Protein AF-W2VP58-F1 (afdb_monomer_lite)

Sequence (319 aa):
FRRLAENKLKAFKFDRMAIEAPGAKDANEATHRRVVRTQDQFSEAGKTCLRRTLLQLQARFPKVTKEAMACVLLDPRTKSSAKKIAAVGDIPRKEEKAIYKNGLDFLREEHRHVFAQLAKSGKISLSQQSSQCSLLSQESNSPFSSPASTGWDDEDELLLGAPIRASKTRDEVKETELNARADAVMMEWLDLEPEWLQVAQHQNPDIPKEELSKEMSIDSHNGMYWALLGLYKYIDVLKWFSEVGEQQFPSIALLARIHLGKISSSAYQERVFSTGGIVMGPLRTRTDGRRAERQLLLRHNRDELVKMKQDARKATSQK

Radius of gyration: 30.77 Å; chains: 1; bounding box: 87×100×74 Å

InterPro domains:
  IPR008906 HAT, C-terminal dimerisation domain [PF05699] (234-299)
  IPR012337 Ribonuclease H-like superfamily [SSF53098] (49-303)

Secondary structure (DSSP, 8-state):
-HHHHHHHHT-SEEEEEPSSPPSSTT--TTTS-EEEEEGGGS-HHHHHHHHHHHHHHHHHSPPPPHHHHHHHHH-TTTGGGHHHHH--SS--HHHHHHHHHHHHHHHHHHHHHHHHHHHHTTSS------SS---S------------------S-TT--SPP------HHHHHHHHHHHHHHHHHHHHHH----HHHHHHHH-TTS-HHHHHHHHEEEETTEEEE-HHHHHHH--HHHHIIIIIHHH-HHHHHHHHHHHSS-S-THHHHHHHHHHHHHHSSTTTPPPHHHHHHHHHHHHTHHHHHHHHHHHHHHHH--

Foldseek 3Di:
DQQVVQCQLPDQKHFAFDPDDAPDPPDDPVRGHTDIDGPVNDDPVRVVVSVVVNVVSPVVPDQQALLNLLLQCLQLLRLVVSLVVLPRYPDPPVSSVVSNVSNLVVNLVLLLVLLVVCVVVVVDDPDDDPPPDPDPDDDDDDDDDDDDDDDDDDDPPPPPDDPPPPPQPPVSVVSVVSSVVSVVLSVVSSPDRDPLLVQLCVQCVPDDSVRLLVQQWDDDPVGIDGDSVSSVVRHDVLVVCVPPVCVSPVSSNVVNCVSVVDDPDCVVVVVLVVVLCQQPPDPVNDDPPVVSVVVSVCVVCVVVVVVVVVVVVVVVVVD

Organism: NCBI:txid1317063

pLDDT: mean 79.64, std 17.56, range [25.73, 96.94]

Structure (mmCIF, N/CA/C/O backbone):
data_AF-W2VP58-F1
#
_entry.id   AF-W2VP58-F1
#
loop_
_atom_site.group_PDB
_atom_site.id
_atom_site.type_symbol
_atom_site.label_atom_id
_atom_site.label_alt_id
_atom_site.label_comp_id
_atom_site.label_asym_id
_atom_site.label_entity_id
_atom_site.label_seq_id
_atom_site.pdbx_PDB_ins_code
_atom_site.Cartn_x
_atom_site.Cartn_y
_atom_site.Cartn_z
_atom_site.occupancy
_atom_site.B_iso_or_equiv
_atom_site.auth_seq_id
_atom_site.auth_comp_id
_atom_site.auth_asym_id
_atom_site.auth_atom_id
_atom_site.pdbx_PDB_model_num
ATOM 1 N N . PHE A 1 1 ? 9.576 -0.985 -10.312 1.00 56.84 1 PHE A N 1
ATOM 2 C CA . PHE A 1 1 ? 10.055 -2.062 -11.207 1.00 56.84 1 PHE A CA 1
ATOM 3 C C . PHE A 1 1 ? 9.581 -1.890 -12.654 1.00 56.84 1 PHE A C 1
ATOM 5 O O . PHE A 1 1 ? 10.423 -1.627 -13.501 1.00 56.84 1 PHE A O 1
ATOM 12 N N . ARG A 1 2 ? 8.269 -1.937 -12.953 1.00 65.06 2 ARG A N 1
ATOM 13 C CA . ARG A 1 2 ? 7.732 -1.829 -14.330 1.00 65.06 2 ARG A CA 1
ATOM 14 C C . ARG A 1 2 ? 8.266 -0.633 -15.134 1.00 65.06 2 ARG A C 1
ATOM 16 O O . ARG A 1 2 ? 8.793 -0.844 -16.214 1.00 65.06 2 ARG A O 1
ATOM 23 N N . ARG A 1 3 ? 8.233 0.587 -14.582 1.00 65.81 3 ARG A N 1
ATOM 24 C CA . ARG A 1 3 ? 8.788 1.795 -15.234 1.00 65.81 3 ARG A CA 1
ATOM 25 C C . ARG A 1 3 ? 10.271 1.654 -15.585 1.00 65.81 3 ARG A C 1
ATOM 27 O O . ARG A 1 3 ? 10.676 1.995 -16.686 1.00 65.81 3 ARG A O 1
ATOM 34 N N . LEU A 1 4 ? 11.079 1.146 -14.653 1.00 64.81 4 LEU A N 1
ATOM 35 C CA . LEU A 1 4 ? 12.510 0.935 -14.876 1.00 64.81 4 LEU A CA 1
ATOM 36 C C . LEU A 1 4 ? 12.736 -0.079 -16.006 1.00 64.81 4 LEU A C 1
ATOM 38 O O . LEU A 1 4 ? 13.547 0.166 -16.892 1.00 64.81 4 LEU A O 1
ATOM 42 N N . ALA A 1 5 ? 11.986 -1.182 -15.992 1.00 68.06 5 ALA A N 1
ATOM 43 C CA . ALA A 1 5 ? 12.075 -2.227 -17.002 1.00 68.06 5 ALA A CA 1
ATOM 44 C C . ALA A 1 5 ? 11.600 -1.742 -18.386 1.00 68.06 5 ALA A C 1
ATOM 46 O O . ALA A 1 5 ? 12.296 -1.948 -19.374 1.00 68.06 5 ALA A O 1
ATOM 47 N N . GLU A 1 6 ? 10.471 -1.033 -18.463 1.00 71.88 6 GLU A N 1
ATOM 48 C CA . GLU A 1 6 ? 9.965 -0.446 -19.710 1.00 71.88 6 GLU A CA 1
ATOM 49 C C . GLU A 1 6 ? 10.920 0.613 -20.272 1.00 71.88 6 GLU A C 1
ATOM 51 O O . GLU A 1 6 ? 11.248 0.555 -21.454 1.00 71.88 6 GLU A O 1
ATOM 56 N N . ASN A 1 7 ? 11.433 1.525 -19.438 1.00 73.62 7 ASN A N 1
ATOM 57 C CA . ASN A 1 7 ? 12.405 2.537 -19.864 1.00 73.62 7 ASN A CA 1
ATOM 58 C C . ASN A 1 7 ? 13.687 1.899 -20.401 1.00 73.62 7 ASN A C 1
ATOM 60 O O . ASN A 1 7 ? 14.240 2.367 -21.392 1.00 73.62 7 ASN A O 1
ATOM 64 N N . LYS A 1 8 ? 14.160 0.821 -19.764 1.00 76.69 8 LYS A N 1
ATOM 65 C CA . LYS A 1 8 ? 15.331 0.079 -20.236 1.00 76.69 8 LYS A CA 1
ATOM 66 C C . LYS A 1 8 ? 15.056 -0.640 -21.555 1.00 76.69 8 LYS A C 1
ATOM 68 O O . LYS A 1 8 ? 15.930 -0.632 -22.406 1.00 76.69 8 LYS A O 1
ATOM 73 N N . LEU A 1 9 ? 13.866 -1.210 -21.760 1.00 76.06 9 LEU A N 1
ATOM 74 C CA . LEU A 1 9 ? 13.511 -1.883 -23.019 1.00 76.06 9 LEU A CA 1
ATOM 75 C C . LEU A 1 9 ? 13.223 -0.927 -24.181 1.00 76.06 9 LEU A C 1
ATOM 77 O O . LEU A 1 9 ? 13.421 -1.303 -25.332 1.00 76.06 9 LEU A O 1
ATOM 81 N N . LYS A 1 10 ? 12.751 0.287 -23.890 1.00 78.00 10 LYS A N 1
ATOM 82 C CA . LYS A 1 10 ? 12.536 1.355 -24.877 1.00 78.00 10 LYS A CA 1
ATOM 83 C C . LYS A 1 10 ? 13.781 2.211 -25.119 1.00 78.00 10 LYS A C 1
ATOM 85 O O . LYS A 1 10 ? 13.726 3.150 -25.909 1.00 78.00 10 LYS A O 1
ATOM 90 N N . ALA A 1 11 ? 14.880 1.940 -24.418 1.00 80.25 11 ALA A N 1
ATOM 91 C CA . ALA A 1 11 ? 16.093 2.722 -24.554 1.00 80.25 11 ALA A CA 1
ATOM 92 C C . ALA A 1 11 ? 16.640 2.624 -25.983 1.00 80.25 11 ALA A C 1
ATOM 94 O O . ALA A 1 11 ? 16.644 1.562 -26.597 1.00 80.25 11 ALA A O 1
ATOM 95 N N . PHE A 1 12 ? 17.165 3.735 -26.497 1.00 81.94 12 PHE A N 1
ATOM 96 C CA . PHE A 1 12 ? 17.877 3.726 -27.775 1.00 81.94 12 PHE A CA 1
ATOM 97 C C . PHE A 1 12 ? 19.235 3.010 -27.672 1.00 81.94 12 PHE A C 1
ATOM 99 O O . PHE A 1 12 ? 19.763 2.520 -28.668 1.00 81.94 12 PHE A O 1
ATOM 106 N N . LYS A 1 13 ? 19.801 2.952 -26.459 1.00 86.75 13 LYS A N 1
ATOM 107 C CA . LYS A 1 13 ? 21.124 2.403 -26.152 1.00 86.75 13 LYS A CA 1
ATOM 108 C C . LYS A 1 13 ? 21.022 1.330 -25.075 1.00 86.75 13 LYS A C 1
ATOM 110 O O . LYS A 1 13 ? 20.340 1.523 -24.070 1.00 86.75 13 LYS A O 1
ATOM 115 N N . PHE A 1 14 ? 21.752 0.241 -25.271 1.00 84.50 14 PHE A N 1
ATOM 116 C CA . PHE A 1 14 ? 21.794 -0.909 -24.379 1.00 84.50 14 PHE A CA 1
ATOM 117 C C . PHE A 1 14 ? 23.236 -1.265 -24.037 1.00 84.50 14 PHE A C 1
ATOM 119 O O . PHE A 1 14 ? 24.075 -1.391 -24.928 1.00 84.50 14 PHE A O 1
ATOM 126 N N . ASP A 1 15 ? 23.500 -1.500 -22.756 1.00 83.06 15 ASP A N 1
ATOM 127 C CA . ASP A 1 15 ? 24.781 -2.022 -22.287 1.00 83.06 15 ASP A CA 1
ATOM 128 C C . ASP A 1 15 ? 24.803 -3.542 -22.455 1.00 83.06 15 ASP A C 1
ATOM 130 O O . ASP A 1 15 ? 24.277 -4.295 -21.630 1.00 83.06 15 ASP A O 1
ATOM 134 N N . ARG A 1 16 ? 25.396 -4.005 -23.557 1.00 79.31 16 ARG A N 1
ATOM 135 C CA . ARG A 1 16 ? 25.544 -5.431 -23.853 1.00 79.31 16 ARG A CA 1
ATOM 136 C C . ARG A 1 16 ? 26.867 -5.929 -23.286 1.00 79.31 16 ARG A C 1
ATOM 138 O O . ARG A 1 16 ? 27.892 -5.292 -23.504 1.00 79.31 16 ARG A O 1
ATOM 145 N N . MET A 1 17 ? 26.879 -7.083 -22.620 1.00 81.94 17 MET A N 1
ATOM 146 C CA . MET A 1 17 ? 28.152 -7.732 -22.282 1.00 81.94 17 MET A CA 1
ATOM 147 C C . MET A 1 17 ? 28.966 -7.996 -23.553 1.00 81.94 17 MET A C 1
ATOM 149 O O . MET A 1 17 ? 28.429 -8.476 -24.558 1.00 81.94 17 MET A O 1
ATOM 153 N N . ALA A 1 18 ? 30.250 -7.643 -23.516 1.00 79.31 18 ALA A N 1
ATOM 154 C CA . ALA A 1 18 ? 31.181 -7.958 -24.587 1.00 79.31 18 ALA A CA 1
ATOM 155 C C . ALA A 1 18 ? 31.243 -9.482 -24.769 1.00 79.31 18 ALA A C 1
ATOM 157 O O . ALA A 1 18 ? 31.285 -10.219 -23.789 1.00 79.31 18 ALA A O 1
ATOM 158 N N . ILE A 1 19 ? 31.236 -9.945 -26.021 1.00 75.50 19 ILE A N 1
ATOM 159 C CA . ILE A 1 19 ? 31.354 -11.380 -26.350 1.00 75.50 19 ILE A CA 1
ATOM 160 C C . ILE A 1 19 ? 32.788 -11.880 -26.082 1.00 75.50 19 ILE A C 1
ATOM 162 O O . ILE A 1 19 ? 33.016 -13.076 -25.946 1.00 75.50 19 ILE A O 1
ATOM 166 N N . GLU A 1 20 ? 33.745 -10.954 -25.992 1.00 78.00 20 GLU A N 1
ATOM 167 C CA . GLU A 1 20 ? 35.136 -11.211 -25.624 1.00 78.00 20 GLU A CA 1
ATOM 168 C C . GLU A 1 20 ? 35.231 -11.923 -24.268 1.00 78.00 20 GLU A C 1
ATOM 170 O O . GLU A 1 20 ? 34.460 -11.642 -23.344 1.00 78.00 20 GLU A O 1
ATOM 175 N N . ALA A 1 21 ? 36.200 -12.835 -24.157 1.00 70.25 21 ALA A N 1
ATOM 176 C CA . ALA A 1 21 ? 36.484 -13.521 -22.907 1.00 70.25 21 ALA A CA 1
ATOM 177 C C . ALA A 1 21 ? 36.830 -12.502 -21.804 1.00 70.25 21 ALA A C 1
ATOM 179 O O . ALA A 1 21 ? 37.439 -11.466 -22.097 1.00 70.25 21 ALA A O 1
ATOM 180 N N . PRO A 1 22 ? 36.459 -12.770 -20.540 1.00 72.75 22 PRO A N 1
ATOM 181 C CA . PRO A 1 22 ? 36.813 -11.887 -19.442 1.00 72.75 22 PRO A CA 1
ATOM 182 C C . PRO A 1 22 ? 38.338 -11.714 -19.377 1.00 72.75 22 PRO A C 1
ATOM 184 O O . PRO A 1 22 ? 39.078 -12.694 -19.329 1.00 72.75 22 PRO A O 1
ATOM 187 N N . GLY A 1 23 ? 38.815 -10.467 -19.407 1.00 68.06 23 GLY A N 1
ATOM 188 C CA . GLY A 1 23 ? 40.253 -10.172 -19.468 1.00 68.06 23 GLY A CA 1
ATOM 189 C C . GLY A 1 23 ? 41.014 -10.424 -18.160 1.00 68.06 23 GLY A C 1
ATOM 190 O O . GLY A 1 23 ? 42.239 -10.480 -18.171 1.00 68.06 23 GLY A O 1
ATOM 191 N N . ALA A 1 24 ? 40.305 -10.584 -17.039 1.00 75.06 24 ALA A N 1
ATOM 192 C CA . ALA A 1 24 ? 40.873 -10.840 -15.718 1.00 75.06 24 ALA A CA 1
ATOM 193 C C . ALA A 1 24 ? 40.379 -12.187 -15.172 1.00 75.06 24 ALA A C 1
ATOM 195 O O . ALA A 1 24 ? 39.218 -12.544 -15.372 1.00 75.06 24 ALA A O 1
ATOM 196 N N . LYS A 1 25 ? 41.242 -12.906 -14.439 1.00 75.81 25 LYS A N 1
ATOM 197 C CA . LYS A 1 25 ? 40.905 -14.195 -13.802 1.00 75.81 25 LYS A CA 1
ATOM 198 C C . LYS A 1 25 ? 39.738 -14.101 -12.809 1.00 75.81 25 LYS A C 1
ATOM 200 O O . LYS A 1 25 ? 39.043 -15.093 -12.620 1.00 75.81 25 LYS A O 1
ATOM 205 N N . ASP A 1 26 ? 39.498 -12.916 -12.252 1.00 77.69 26 ASP A N 1
ATOM 206 C CA . ASP A 1 26 ? 38.495 -12.676 -11.204 1.00 77.69 26 ASP A CA 1
ATOM 207 C C . ASP A 1 26 ? 37.225 -12.001 -11.756 1.00 77.69 26 ASP A C 1
ATOM 209 O O . ASP A 1 26 ? 36.350 -11.560 -11.006 1.00 77.69 26 ASP A O 1
ATOM 213 N N . ALA A 1 27 ? 37.131 -11.855 -13.081 1.00 72.69 27 ALA A N 1
ATOM 214 C CA . ALA A 1 27 ? 35.990 -11.213 -13.708 1.00 72.69 27 ALA A CA 1
ATOM 215 C C . ALA A 1 27 ? 34.725 -12.077 -13.563 1.00 72.69 27 ALA A C 1
ATOM 217 O O . ALA A 1 27 ? 34.716 -13.271 -13.856 1.00 72.69 27 ALA A O 1
ATOM 218 N N . ASN A 1 28 ? 33.640 -11.445 -13.127 1.00 76.75 28 ASN A N 1
ATOM 219 C CA . ASN A 1 28 ? 32.319 -12.036 -12.954 1.00 76.75 28 ASN A CA 1
ATOM 220 C C . ASN A 1 28 ? 31.285 -11.231 -13.760 1.00 76.75 28 ASN A C 1
ATOM 222 O O . ASN A 1 28 ? 31.613 -10.221 -14.380 1.00 76.75 28 ASN A O 1
ATOM 226 N N . GLU A 1 29 ? 30.018 -11.645 -13.759 1.00 73.06 29 GLU A N 1
ATOM 227 C CA . GLU A 1 29 ? 28.959 -10.980 -14.540 1.00 73.06 29 GLU A CA 1
ATOM 228 C C . GLU A 1 29 ? 28.797 -9.475 -14.220 1.00 73.06 29 GLU A C 1
ATOM 230 O O . GLU A 1 29 ? 28.415 -8.676 -15.085 1.00 73.06 29 GLU A O 1
ATOM 235 N N . ALA A 1 30 ? 29.108 -9.065 -12.986 1.00 75.31 30 ALA A N 1
ATOM 236 C CA . ALA A 1 30 ? 29.033 -7.670 -12.561 1.00 75.31 30 ALA A CA 1
ATOM 237 C C . ALA A 1 30 ? 30.234 -6.842 -13.047 1.00 75.31 30 ALA A C 1
ATOM 239 O O . ALA A 1 30 ? 30.068 -5.658 -13.341 1.00 75.31 30 ALA A O 1
ATOM 240 N N . THR A 1 31 ? 31.417 -7.452 -13.167 1.00 76.75 31 THR A N 1
ATOM 241 C CA . THR A 1 31 ? 32.663 -6.785 -13.584 1.00 76.75 31 THR A CA 1
ATOM 242 C C . THR A 1 31 ? 33.003 -6.981 -15.064 1.00 76.75 31 THR A C 1
ATOM 244 O O . THR A 1 31 ? 33.922 -6.338 -15.574 1.00 76.75 31 THR A O 1
ATOM 247 N N . HIS A 1 32 ? 32.252 -7.822 -15.785 1.00 78.94 32 HIS A N 1
ATOM 248 C CA . HIS A 1 32 ? 32.455 -8.061 -17.214 1.00 78.94 32 HIS A CA 1
ATOM 249 C C . HIS A 1 32 ? 32.219 -6.792 -18.036 1.00 78.94 32 HIS A C 1
ATOM 251 O O . HIS A 1 32 ? 31.240 -6.063 -17.842 1.00 78.94 32 HIS A O 1
ATOM 257 N N . ARG A 1 33 ? 33.105 -6.546 -19.006 1.00 81.56 33 ARG A N 1
ATOM 258 C CA . ARG A 1 33 ? 33.059 -5.360 -19.866 1.00 81.56 33 ARG A CA 1
ATOM 259 C C . ARG A 1 33 ? 31.715 -5.269 -20.590 1.00 81.56 33 ARG A C 1
ATOM 261 O O . ARG A 1 33 ? 31.291 -6.208 -21.267 1.00 81.56 33 ARG A O 1
ATOM 268 N N . ARG A 1 34 ? 31.069 -4.105 -20.508 1.00 85.06 34 ARG A N 1
ATOM 269 C CA . ARG A 1 34 ? 29.844 -3.798 -21.257 1.00 85.06 34 ARG A CA 1
ATOM 270 C C . ARG A 1 34 ? 30.154 -2.823 -22.385 1.00 85.06 34 ARG A C 1
ATOM 272 O O . ARG A 1 34 ? 30.909 -1.872 -22.209 1.00 85.06 34 ARG A O 1
ATOM 279 N N . VAL A 1 35 ? 29.588 -3.089 -23.554 1.00 84.44 35 VAL A N 1
ATOM 280 C CA . VAL A 1 35 ? 29.696 -2.255 -24.749 1.00 84.44 35 VAL A CA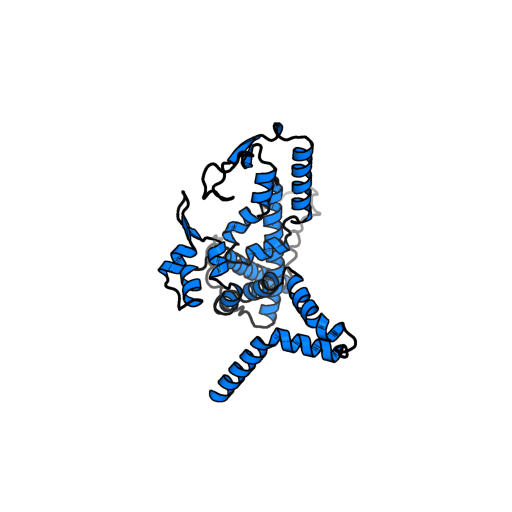 1
ATOM 281 C C . VAL A 1 35 ? 28.315 -1.706 -25.061 1.00 84.44 35 VAL A C 1
ATOM 283 O O . VAL A 1 35 ? 27.340 -2.456 -25.163 1.00 84.44 35 VAL A O 1
ATOM 286 N N . VAL A 1 36 ? 28.247 -0.392 -25.239 1.00 86.94 36 VAL A N 1
ATOM 287 C CA . VAL A 1 36 ? 27.017 0.290 -25.628 1.00 86.94 36 VAL A CA 1
ATOM 288 C C . VAL A 1 36 ? 26.671 -0.095 -27.065 1.00 86.94 36 VAL A C 1
ATOM 290 O O . VAL A 1 36 ? 27.473 0.087 -27.980 1.00 86.94 36 VAL A O 1
ATOM 293 N N . ARG A 1 37 ? 25.466 -0.622 -27.270 1.00 84.44 37 ARG A N 1
ATOM 294 C CA . ARG A 1 37 ? 24.898 -0.934 -28.584 1.00 84.44 37 ARG A CA 1
ATOM 295 C C . ARG A 1 37 ? 23.603 -0.168 -28.778 1.00 84.44 37 ARG A C 1
ATOM 297 O O . ARG A 1 37 ? 22.786 -0.087 -27.862 1.00 84.44 37 ARG A O 1
ATOM 304 N N . THR A 1 38 ? 23.418 0.395 -29.960 1.00 87.19 38 THR A N 1
ATOM 305 C CA . THR A 1 38 ? 22.184 1.097 -30.318 1.00 87.19 38 THR A CA 1
ATOM 306 C C . THR A 1 38 ? 21.162 0.121 -30.898 1.00 87.19 38 THR A C 1
ATOM 308 O O . THR A 1 38 ? 21.522 -0.958 -31.368 1.00 87.19 38 THR A O 1
ATOM 311 N N . GLN A 1 39 ? 19.874 0.452 -30.822 1.00 83.31 39 GLN A N 1
ATOM 312 C CA . GLN A 1 39 ? 18.786 -0.453 -31.217 1.00 83.31 39 GLN A CA 1
ATOM 313 C C . GLN A 1 39 ? 18.860 -0.907 -32.691 1.00 83.31 39 GLN A C 1
ATOM 315 O O . GLN A 1 39 ? 18.483 -2.031 -33.020 1.00 83.31 39 GLN A O 1
ATOM 320 N N . ASP A 1 40 ? 19.375 -0.056 -33.575 1.00 85.88 40 ASP A N 1
ATOM 321 C CA . ASP A 1 40 ? 19.629 -0.330 -34.993 1.00 85.88 40 ASP A CA 1
ATOM 322 C C . ASP A 1 40 ? 20.707 -1.402 -35.216 1.00 85.88 40 ASP A C 1
ATOM 3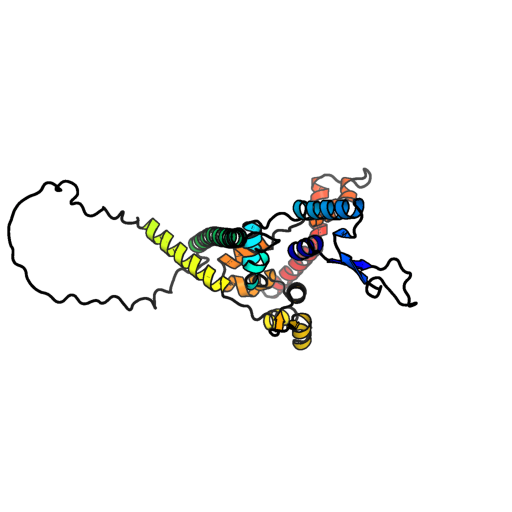24 O O . ASP A 1 40 ? 20.619 -2.159 -36.180 1.00 85.88 40 ASP A O 1
ATOM 328 N N . GLN A 1 41 ? 21.657 -1.537 -34.286 1.00 87.19 41 GLN A N 1
ATOM 329 C CA . GLN A 1 41 ? 22.737 -2.530 -34.342 1.00 87.19 41 GLN A CA 1
ATOM 330 C C . GLN A 1 41 ? 22.294 -3.936 -33.907 1.00 87.19 41 GLN A C 1
ATOM 332 O O . GLN A 1 41 ? 23.089 -4.879 -33.947 1.00 87.19 41 GLN A O 1
ATOM 337 N N . PHE A 1 42 ? 21.048 -4.103 -33.453 1.00 84.94 42 PHE A N 1
ATOM 338 C CA . PHE A 1 42 ? 20.494 -5.420 -33.149 1.00 84.94 42 PHE A CA 1
ATOM 339 C C . PHE A 1 42 ? 20.087 -6.136 -34.439 1.00 84.94 42 PHE A C 1
ATOM 341 O O . PHE A 1 42 ? 19.537 -5.532 -35.358 1.00 84.94 42 PHE A O 1
ATOM 348 N N . SER A 1 43 ? 20.278 -7.456 -34.474 1.00 89.69 43 SER A N 1
ATOM 349 C CA . SER A 1 43 ? 19.699 -8.294 -35.527 1.00 89.69 43 SER A CA 1
ATOM 350 C C . SER A 1 43 ? 18.168 -8.255 -35.484 1.00 89.69 43 SER A C 1
ATOM 352 O O . SER A 1 43 ? 17.570 -7.955 -34.447 1.00 89.69 43 SER A O 1
ATOM 354 N N . GLU A 1 44 ? 17.508 -8.642 -36.576 1.00 90.38 44 GLU A N 1
ATOM 355 C CA . GLU A 1 44 ? 16.040 -8.732 -36.617 1.00 90.38 44 GLU A CA 1
ATOM 356 C C . GLU A 1 44 ? 15.472 -9.689 -35.554 1.00 90.38 44 GLU A C 1
ATOM 358 O O . GLU A 1 44 ? 14.445 -9.407 -34.927 1.00 90.38 44 GLU A O 1
ATOM 363 N N . ALA A 1 45 ? 16.187 -10.779 -35.258 1.00 89.50 45 ALA A N 1
ATOM 364 C CA . ALA A 1 45 ? 15.862 -11.667 -34.144 1.00 89.50 45 ALA A CA 1
ATOM 365 C C . ALA A 1 45 ? 15.981 -10.951 -32.784 1.00 89.50 45 ALA A C 1
ATOM 367 O O . ALA A 1 45 ? 15.089 -11.070 -31.942 1.00 89.50 45 ALA A O 1
ATOM 368 N N . GLY A 1 46 ? 17.032 -10.149 -32.582 1.00 86.75 46 GLY A N 1
ATOM 369 C CA . GLY A 1 46 ? 17.220 -9.333 -31.378 1.00 86.75 46 GLY A CA 1
ATOM 370 C C . GLY A 1 46 ? 16.115 -8.289 -31.190 1.00 86.75 46 GLY A C 1
ATOM 371 O O . GLY A 1 46 ? 15.532 -8.194 -30.109 1.00 86.75 46 GLY A O 1
ATOM 372 N N . LYS A 1 47 ? 15.746 -7.570 -32.257 1.00 88.06 47 LYS A N 1
ATOM 373 C CA . LYS A 1 47 ? 14.614 -6.624 -32.259 1.00 88.06 47 LYS A CA 1
ATOM 374 C C . LYS A 1 47 ? 13.289 -7.324 -31.954 1.00 88.06 47 LYS A C 1
ATOM 376 O O . LYS A 1 47 ? 12.439 -6.790 -31.242 1.00 88.06 47 LYS A O 1
ATOM 381 N N . THR A 1 48 ? 13.100 -8.535 -32.471 1.00 90.12 48 THR A N 1
ATOM 382 C CA . THR A 1 48 ? 11.919 -9.362 -32.185 1.00 90.12 48 THR A CA 1
ATOM 383 C C . THR A 1 48 ? 11.873 -9.797 -30.722 1.00 90.12 48 THR A C 1
ATOM 385 O O . THR A 1 48 ? 10.815 -9.712 -30.100 1.00 90.12 48 THR A O 1
ATOM 388 N N . CYS A 1 49 ? 13.011 -10.186 -30.143 1.00 88.56 49 CYS A N 1
ATOM 389 C CA . CYS A 1 49 ? 13.119 -10.507 -28.722 1.00 88.56 49 CYS A CA 1
ATOM 390 C C . CYS A 1 49 ? 12.756 -9.299 -27.842 1.00 88.56 49 CYS A C 1
ATOM 392 O O . CYS A 1 49 ? 11.890 -9.421 -26.981 1.00 88.56 49 CYS A O 1
ATOM 394 N N . LEU A 1 50 ? 13.313 -8.112 -28.120 1.00 85.38 50 LEU A N 1
ATOM 395 C CA . LEU A 1 50 ? 12.978 -6.876 -27.395 1.00 85.38 50 LEU A CA 1
ATOM 396 C C . LEU A 1 50 ? 11.471 -6.574 -27.427 1.00 85.38 50 LEU A C 1
ATOM 398 O O . LEU A 1 50 ? 10.866 -6.334 -26.380 1.00 85.38 50 LEU A O 1
ATOM 402 N N . ARG A 1 51 ? 10.846 -6.656 -28.612 1.00 86.44 51 ARG A N 1
ATOM 403 C CA . ARG A 1 51 ? 9.394 -6.462 -28.775 1.00 86.44 51 ARG A CA 1
ATOM 404 C C . ARG A 1 51 ? 8.585 -7.473 -27.960 1.00 86.44 51 ARG A C 1
ATOM 406 O O . ARG A 1 51 ? 7.663 -7.083 -27.248 1.00 86.44 51 ARG A O 1
ATOM 413 N N . ARG A 1 52 ? 8.944 -8.759 -28.016 1.00 89.25 52 ARG A N 1
ATOM 414 C CA . ARG A 1 52 ? 8.272 -9.818 -27.242 1.00 89.25 52 ARG A CA 1
ATOM 415 C C . ARG A 1 52 ? 8.410 -9.601 -25.738 1.00 89.25 52 ARG A C 1
ATOM 417 O O . ARG A 1 52 ? 7.425 -9.746 -25.022 1.00 89.25 52 ARG A O 1
ATOM 424 N N . THR A 1 53 ? 9.589 -9.215 -25.261 1.00 86.62 53 THR A N 1
ATOM 425 C CA . THR A 1 53 ? 9.823 -8.935 -23.838 1.00 86.62 53 THR A CA 1
ATOM 426 C C . THR A 1 53 ? 8.994 -7.746 -23.362 1.00 86.62 53 THR A C 1
ATOM 428 O O . THR A 1 53 ? 8.406 -7.810 -22.284 1.00 86.62 53 THR A O 1
ATOM 431 N N . LEU A 1 54 ? 8.864 -6.693 -24.176 1.00 82.00 54 LEU A N 1
ATOM 432 C CA . LEU A 1 54 ? 7.998 -5.557 -23.855 1.00 82.00 54 LEU A CA 1
ATOM 433 C C . LEU A 1 54 ? 6.524 -5.980 -23.744 1.00 82.00 54 LEU A C 1
ATOM 435 O O . LEU A 1 54 ? 5.857 -5.607 -22.780 1.00 82.00 54 LEU A O 1
ATOM 439 N N . LEU A 1 55 ? 6.036 -6.808 -24.673 1.00 82.88 55 LEU A N 1
ATOM 440 C CA . LEU A 1 55 ? 4.679 -7.363 -24.611 1.00 82.88 55 LEU A CA 1
ATOM 441 C C . LEU A 1 55 ? 4.473 -8.233 -23.363 1.00 82.88 55 LEU A C 1
ATOM 443 O O . LEU A 1 55 ? 3.449 -8.118 -22.695 1.00 82.88 55 LEU A O 1
ATOM 447 N N . GLN A 1 56 ? 5.456 -9.064 -23.005 1.00 83.56 56 GLN A N 1
ATOM 448 C CA . GLN A 1 56 ? 5.400 -9.874 -21.785 1.00 83.56 56 GLN A CA 1
ATOM 449 C C . GLN A 1 56 ? 5.377 -9.007 -20.524 1.00 83.56 56 GLN A C 1
ATOM 451 O O . GLN A 1 56 ? 4.618 -9.310 -19.607 1.00 83.56 56 GLN A O 1
ATOM 456 N N . LEU A 1 57 ? 6.147 -7.915 -20.470 1.00 78.38 57 LEU A N 1
ATOM 457 C CA . LEU A 1 57 ? 6.072 -6.973 -19.352 1.00 78.38 57 LEU A CA 1
ATOM 458 C C . LEU A 1 57 ? 4.691 -6.323 -19.251 1.00 78.38 57 LEU A C 1
ATOM 460 O O . LEU A 1 57 ? 4.142 -6.250 -18.157 1.00 78.38 57 LEU A O 1
ATOM 464 N N . GLN A 1 58 ? 4.115 -5.885 -20.371 1.00 74.31 58 GLN A N 1
ATOM 465 C CA . GLN A 1 58 ? 2.789 -5.262 -20.386 1.00 74.31 58 GLN A CA 1
ATOM 466 C C . GLN A 1 58 ? 1.675 -6.236 -19.984 1.00 74.31 58 GLN A C 1
ATOM 468 O O . GLN A 1 58 ? 0.746 -5.833 -19.288 1.00 74.31 58 GLN A O 1
ATOM 473 N N . ALA A 1 59 ? 1.777 -7.503 -20.396 1.00 77.06 59 ALA A N 1
ATOM 474 C CA . ALA A 1 59 ? 0.809 -8.543 -20.060 1.00 77.06 59 ALA A CA 1
ATOM 475 C C . ALA A 1 59 ? 0.927 -9.011 -18.601 1.00 77.06 59 ALA A C 1
ATOM 477 O O . ALA A 1 59 ? -0.084 -9.222 -17.937 1.00 77.06 59 ALA A O 1
ATOM 478 N N . ARG A 1 60 ? 2.155 -9.178 -18.091 1.00 76.75 60 ARG A N 1
ATOM 479 C CA . ARG A 1 60 ? 2.404 -9.727 -16.746 1.00 76.75 60 ARG A CA 1
ATOM 480 C C . ARG A 1 60 ? 2.358 -8.682 -15.640 1.00 76.75 60 ARG A C 1
ATOM 482 O O . ARG A 1 60 ? 2.071 -9.028 -14.499 1.00 76.75 60 ARG A O 1
ATOM 489 N N . PHE A 1 61 ? 2.637 -7.421 -15.955 1.00 69.88 61 PHE A N 1
ATOM 490 C CA . PHE A 1 61 ? 2.481 -6.314 -15.021 1.00 69.88 61 PHE A CA 1
ATOM 491 C C . PHE A 1 61 ? 1.300 -5.460 -15.490 1.00 69.88 61 PHE A C 1
ATOM 493 O O . PHE A 1 61 ? 1.500 -4.578 -16.325 1.00 69.88 61 PHE A O 1
ATOM 500 N N . PRO A 1 62 ? 0.070 -5.705 -14.998 1.00 67.25 62 PRO A N 1
ATOM 501 C CA . PRO A 1 62 ? -1.111 -4.952 -15.410 1.00 67.25 62 PRO A CA 1
ATOM 502 C C . PRO A 1 62 ? -0.981 -3.463 -15.067 1.00 67.25 62 PRO A C 1
ATOM 504 O O . PRO A 1 62 ? -0.142 -3.053 -14.257 1.00 67.25 62 PRO A O 1
ATOM 507 N N . LYS A 1 63 ? -1.765 -2.618 -15.755 1.00 72.94 63 LYS A N 1
ATOM 508 C CA . LYS A 1 63 ? -1.838 -1.175 -15.454 1.00 72.94 63 LYS A CA 1
ATOM 509 C C . LYS A 1 63 ? -2.211 -0.974 -13.984 1.00 72.94 63 LYS A C 1
ATOM 511 O O . LYS A 1 63 ? -2.931 -1.786 -13.411 1.00 72.94 63 LYS A O 1
ATOM 516 N N . VAL A 1 64 ? -1.711 0.107 -13.390 1.00 78.12 64 VAL A N 1
ATOM 517 C CA . VAL A 1 64 ? -2.044 0.462 -12.007 1.00 78.12 64 VAL A CA 1
ATOM 518 C C . VAL A 1 64 ? -3.551 0.698 -11.921 1.00 78.12 64 VAL A C 1
ATOM 520 O O . VAL A 1 64 ? -4.077 1.573 -12.607 1.00 78.12 64 VAL A O 1
ATOM 523 N N . THR A 1 65 ? -4.242 -0.113 -11.121 1.00 84.69 65 THR A N 1
ATOM 524 C CA . THR A 1 65 ? -5.680 0.036 -10.874 1.00 84.69 65 THR A CA 1
ATOM 525 C C . THR A 1 65 ? -5.932 1.055 -9.761 1.00 84.69 65 THR A C 1
ATOM 527 O O . THR A 1 65 ? -5.012 1.427 -9.025 1.00 84.69 65 THR A O 1
ATOM 530 N N . LYS A 1 66 ? -7.183 1.506 -9.613 1.00 88.25 66 LYS A N 1
ATOM 531 C CA . LYS A 1 66 ? -7.575 2.416 -8.524 1.00 88.25 66 LYS A CA 1
ATOM 532 C C . LYS A 1 66 ? -7.382 1.773 -7.144 1.00 88.25 66 LYS A C 1
ATOM 534 O O . LYS A 1 66 ? -6.933 2.442 -6.224 1.00 88.25 66 LYS A O 1
ATOM 539 N N . GLU A 1 67 ? -7.607 0.465 -7.029 1.00 88.12 67 GLU A N 1
ATOM 540 C CA . GLU A 1 67 ? -7.418 -0.312 -5.800 1.00 88.12 67 GLU A CA 1
ATOM 541 C C . GLU A 1 67 ? -5.933 -0.433 -5.446 1.00 88.12 67 GLU A C 1
ATOM 543 O O . GLU A 1 67 ? -5.555 -0.248 -4.293 1.00 88.12 67 GLU A O 1
ATOM 548 N N . ALA A 1 68 ? -5.074 -0.689 -6.440 1.00 86.75 68 ALA A N 1
ATOM 549 C CA . ALA A 1 68 ? -3.628 -0.705 -6.234 1.00 86.75 68 ALA A CA 1
ATOM 550 C C . ALA A 1 68 ? -3.111 0.678 -5.806 1.00 86.75 68 ALA A C 1
ATOM 552 O O . ALA A 1 68 ? -2.256 0.774 -4.929 1.00 86.75 68 ALA A O 1
ATOM 553 N N . MET A 1 69 ? -3.656 1.751 -6.389 1.00 90.75 69 MET A N 1
ATOM 554 C CA . MET A 1 69 ? -3.342 3.119 -5.976 1.00 90.75 69 MET A CA 1
ATOM 555 C C . MET A 1 69 ? -3.821 3.411 -4.548 1.00 90.75 69 MET A C 1
ATOM 557 O O . MET A 1 69 ? -3.085 4.027 -3.784 1.00 90.75 69 MET A O 1
ATOM 561 N N . ALA A 1 70 ? -4.993 2.915 -4.146 1.00 92.50 70 ALA A N 1
ATOM 562 C CA . ALA A 1 70 ? -5.464 3.030 -2.768 1.00 92.50 70 ALA A CA 1
ATOM 563 C C . ALA A 1 70 ? -4.518 2.336 -1.778 1.00 92.50 70 ALA A C 1
ATOM 565 O O . ALA A 1 70 ? -4.201 2.920 -0.748 1.00 92.50 70 ALA A O 1
ATOM 566 N N . CYS A 1 71 ? -3.975 1.156 -2.110 1.00 91.44 71 CYS A N 1
ATOM 567 C CA . CYS A 1 71 ? -2.938 0.520 -1.288 1.00 91.44 71 CYS A CA 1
ATOM 568 C C . CYS A 1 71 ? -1.686 1.401 -1.153 1.00 91.44 71 CYS A C 1
ATOM 570 O O . CYS A 1 71 ? -1.142 1.530 -0.062 1.00 91.44 71 CYS A O 1
ATOM 572 N N . VAL A 1 72 ? -1.245 2.043 -2.240 1.00 92.00 72 VAL A N 1
ATOM 573 C CA . VAL A 1 72 ? -0.084 2.954 -2.222 1.00 92.00 72 VAL A CA 1
ATOM 574 C C . VAL A 1 72 ? -0.342 4.195 -1.357 1.00 92.00 72 VAL A C 1
ATOM 576 O O . VAL A 1 72 ? 0.578 4.675 -0.698 1.00 92.00 72 VAL A O 1
ATOM 579 N N . LEU A 1 73 ? -1.574 4.714 -1.356 1.00 94.69 73 LEU A N 1
ATOM 580 C CA . LEU A 1 73 ? -1.998 5.865 -0.548 1.00 94.69 73 LEU A CA 1
ATOM 581 C C . LEU A 1 73 ? -2.233 5.509 0.932 1.00 94.69 73 LEU A C 1
ATOM 583 O O . LEU A 1 73 ? -2.076 6.365 1.803 1.00 94.69 73 LEU A O 1
ATOM 587 N N . LEU A 1 74 ? -2.602 4.258 1.216 1.00 95.00 74 LEU A N 1
ATOM 588 C CA . LEU A 1 74 ? -2.761 3.717 2.569 1.00 95.00 74 LEU A CA 1
ATOM 589 C C . LEU A 1 74 ? -1.441 3.262 3.192 1.00 95.00 74 LEU A C 1
ATOM 591 O O . LEU A 1 74 ? -1.360 3.185 4.412 1.00 95.00 74 LEU A O 1
ATOM 595 N N . ASP A 1 75 ? -0.416 2.946 2.395 1.00 93.31 75 ASP A N 1
ATOM 596 C CA . ASP A 1 75 ? 0.911 2.643 2.925 1.00 93.31 75 ASP A CA 1
ATOM 597 C C . ASP A 1 75 ? 1.668 3.959 3.196 1.00 93.31 75 ASP A C 1
ATOM 599 O O . ASP A 1 75 ? 2.087 4.652 2.255 1.00 93.31 75 ASP A O 1
ATOM 603 N N . PRO A 1 76 ? 1.876 4.323 4.476 1.00 92.69 76 PRO A N 1
ATOM 604 C CA . PRO A 1 76 ? 2.564 5.556 4.841 1.00 92.69 76 PRO A CA 1
ATOM 605 C C . PRO A 1 76 ? 3.990 5.645 4.280 1.00 92.69 76 PRO A C 1
ATOM 607 O O . PRO A 1 76 ? 4.479 6.753 4.069 1.00 92.69 76 PRO A O 1
ATOM 610 N N . ARG A 1 77 ? 4.652 4.518 3.978 1.00 91.69 77 ARG A N 1
ATOM 611 C CA . ARG A 1 77 ? 6.003 4.501 3.385 1.00 91.69 77 ARG A CA 1
ATOM 612 C C . ARG A 1 77 ? 6.008 4.936 1.921 1.00 91.69 77 ARG A C 1
ATOM 614 O O . ARG A 1 77 ? 7.052 5.321 1.401 1.00 91.69 77 ARG A O 1
ATOM 621 N N . THR A 1 78 ? 4.869 4.836 1.230 1.00 90.56 78 THR A N 1
ATOM 622 C CA . THR A 1 78 ? 4.795 5.048 -0.224 1.00 90.56 78 THR A CA 1
ATOM 623 C C . THR A 1 78 ? 3.895 6.198 -0.652 1.00 90.56 78 THR A C 1
ATOM 625 O O . THR A 1 78 ? 4.056 6.682 -1.776 1.00 90.56 78 THR A O 1
ATOM 628 N N . LYS A 1 79 ? 2.983 6.670 0.210 1.00 92.44 79 LYS A N 1
ATOM 629 C CA . LYS A 1 79 ? 1.971 7.676 -0.154 1.00 92.44 79 LYS A CA 1
ATOM 630 C C . LYS A 1 79 ? 2.556 8.989 -0.695 1.00 92.44 79 LYS A C 1
ATOM 632 O O . LYS A 1 79 ? 2.051 9.504 -1.691 1.00 92.44 79 LYS A O 1
ATOM 637 N N . SER A 1 80 ? 3.683 9.468 -0.160 1.00 88.25 80 SER A N 1
ATOM 638 C CA . SER A 1 80 ? 4.374 10.679 -0.653 1.00 88.25 80 SER A CA 1
ATOM 639 C C . SER A 1 80 ? 4.907 10.516 -2.084 1.00 88.25 80 SER A C 1
ATOM 641 O O . SER A 1 80 ? 5.010 11.469 -2.858 1.00 88.25 80 SER A O 1
ATOM 643 N N . SER A 1 81 ? 5.183 9.274 -2.487 1.00 86.12 81 SER A N 1
ATOM 644 C CA . SER A 1 81 ? 5.622 8.907 -3.832 1.00 86.12 81 SER A CA 1
ATOM 645 C C . SER A 1 81 ? 4.486 8.409 -4.729 1.00 86.12 81 SER A C 1
ATOM 647 O O . SER A 1 81 ? 4.749 8.042 -5.876 1.00 86.12 81 SER A O 1
ATOM 649 N N . ALA A 1 82 ? 3.227 8.435 -4.276 1.00 87.56 82 ALA A N 1
ATOM 650 C CA . ALA A 1 82 ? 2.085 7.871 -4.999 1.00 87.56 82 ALA A CA 1
ATOM 651 C C . ALA A 1 82 ? 1.938 8.420 -6.426 1.00 87.56 82 ALA A C 1
ATOM 653 O O . ALA A 1 82 ? 1.718 7.652 -7.357 1.00 87.56 82 ALA A O 1
ATOM 654 N N . LYS A 1 83 ? 2.157 9.726 -6.639 1.00 84.50 83 LYS A N 1
ATOM 655 C CA . LYS A 1 83 ? 2.151 10.331 -7.987 1.00 84.50 83 LYS A CA 1
ATOM 656 C C . LYS A 1 83 ? 3.239 9.731 -8.889 1.00 84.50 83 LYS A C 1
ATOM 658 O O . LYS A 1 83 ? 2.966 9.319 -10.011 1.00 84.50 83 LYS A O 1
ATOM 663 N N . LYS A 1 84 ? 4.464 9.575 -8.368 1.00 80.19 84 LYS A N 1
ATOM 664 C CA . LYS A 1 84 ? 5.582 8.940 -9.094 1.00 80.19 84 LYS A CA 1
ATOM 665 C C . LYS A 1 84 ? 5.311 7.460 -9.382 1.00 80.19 84 LYS A C 1
ATOM 667 O O . LYS A 1 84 ? 5.774 6.950 -10.402 1.00 80.19 84 LYS A O 1
ATOM 672 N N . ILE A 1 85 ? 4.587 6.786 -8.487 1.00 77.69 85 ILE A N 1
ATOM 673 C CA . ILE A 1 85 ? 4.161 5.391 -8.633 1.00 77.69 85 ILE A CA 1
ATOM 674 C C . ILE A 1 85 ? 3.003 5.271 -9.631 1.00 77.69 85 ILE A C 1
ATOM 676 O O . ILE A 1 85 ? 2.968 4.290 -10.359 1.00 77.69 85 ILE A O 1
ATOM 680 N N . ALA A 1 86 ? 2.105 6.256 -9.728 1.00 74.19 86 ALA A N 1
ATOM 681 C CA . ALA A 1 86 ? 1.046 6.311 -10.739 1.00 74.19 86 ALA A CA 1
ATOM 682 C C . ALA A 1 86 ? 1.617 6.456 -12.160 1.00 74.19 86 ALA A C 1
ATOM 684 O O . ALA A 1 86 ? 1.076 5.888 -13.108 1.00 74.19 86 ALA A O 1
ATOM 685 N N . ALA A 1 87 ? 2.741 7.166 -12.293 1.00 69.19 87 ALA A N 1
ATOM 686 C CA . ALA A 1 87 ? 3.472 7.414 -13.535 1.00 69.19 87 ALA A CA 1
ATOM 687 C C . ALA A 1 87 ? 4.245 6.181 -14.057 1.00 69.19 87 ALA A C 1
ATOM 689 O O . ALA A 1 87 ? 5.467 6.227 -14.248 1.00 69.19 87 ALA A O 1
ATOM 690 N N . VAL A 1 88 ? 3.573 5.040 -14.241 1.00 62.91 88 VAL A N 1
ATOM 691 C CA . VAL A 1 88 ? 4.216 3.826 -14.764 1.00 62.91 88 VAL A CA 1
ATOM 692 C C . VAL A 1 88 ? 4.207 3.816 -16.293 1.00 62.91 88 VAL A C 1
ATOM 694 O O . VAL A 1 88 ? 3.159 3.636 -16.905 1.00 62.91 88 VAL A O 1
ATOM 697 N N . GLY A 1 89 ? 5.394 3.949 -16.893 1.00 59.84 89 GLY A N 1
ATOM 698 C CA . GLY A 1 89 ? 5.599 3.922 -18.348 1.00 59.84 89 GLY A CA 1
ATOM 699 C C . GLY A 1 89 ? 5.526 5.307 -19.004 1.00 59.84 89 GLY A C 1
ATOM 700 O O . GLY A 1 89 ? 5.421 6.317 -18.312 1.00 59.84 89 GLY A O 1
ATOM 701 N N . ASP A 1 90 ? 5.572 5.357 -20.342 1.00 59.72 90 ASP A N 1
ATOM 702 C CA . ASP A 1 90 ? 5.281 6.582 -21.123 1.00 59.72 90 ASP A CA 1
ATOM 703 C C . ASP A 1 90 ? 3.766 6.781 -21.228 1.00 59.72 90 ASP A C 1
ATOM 705 O O . ASP A 1 90 ? 3.187 6.727 -22.315 1.00 59.72 90 ASP A O 1
ATOM 709 N N . ILE A 1 91 ? 3.093 6.928 -20.092 1.00 67.88 91 ILE A N 1
ATOM 710 C CA . ILE A 1 91 ? 1.696 7.349 -20.102 1.00 67.88 91 ILE A CA 1
ATOM 711 C C . ILE A 1 91 ? 1.636 8.877 -20.226 1.00 67.88 91 ILE A C 1
ATOM 713 O O . ILE A 1 91 ? 2.433 9.579 -19.593 1.00 67.88 91 ILE A O 1
ATOM 717 N N . PRO A 1 92 ? 0.713 9.433 -21.030 1.00 73.19 92 PRO A N 1
ATOM 718 C CA . PRO A 1 92 ? 0.503 10.872 -21.084 1.00 73.19 92 PRO A CA 1
ATOM 719 C C . PRO A 1 92 ? 0.252 11.443 -19.683 1.00 73.19 92 PRO A C 1
ATOM 721 O O . PRO A 1 92 ? -0.483 10.852 -18.892 1.00 73.19 92 PRO A O 1
ATOM 724 N N . ARG A 1 93 ? 0.765 12.648 -19.390 1.00 75.69 93 ARG A N 1
ATOM 725 C CA . ARG A 1 93 ? 0.543 13.337 -18.095 1.00 75.69 93 ARG A CA 1
ATOM 726 C C . ARG A 1 93 ? -0.937 13.409 -17.687 1.00 75.69 93 ARG A C 1
ATOM 728 O O . ARG A 1 93 ? -1.256 13.446 -16.502 1.00 75.69 93 ARG A O 1
ATOM 735 N N . LYS A 1 94 ? -1.850 13.456 -18.664 1.00 81.50 94 LYS A N 1
ATOM 736 C CA . LYS A 1 94 ? -3.302 13.436 -18.437 1.00 81.50 94 LYS A CA 1
ATOM 737 C C . LYS A 1 94 ? -3.771 12.103 -17.840 1.00 81.50 94 LYS A C 1
ATOM 739 O O . LYS A 1 94 ? -4.568 12.115 -16.908 1.00 81.50 94 LYS A O 1
ATOM 744 N N . GLU A 1 95 ? -3.261 10.982 -18.345 1.00 79.56 95 GLU A N 1
ATOM 745 C CA . GLU A 1 95 ? -3.577 9.643 -17.836 1.00 79.56 95 GLU A CA 1
ATOM 746 C C . GLU A 1 95 ? -2.973 9.414 -16.448 1.00 79.56 95 GLU A C 1
ATOM 748 O O . GLU A 1 95 ? -3.657 8.902 -15.570 1.00 79.56 95 GLU A O 1
ATOM 753 N N . GLU A 1 96 ? -1.743 9.876 -16.204 1.00 79.75 96 GLU A N 1
ATOM 754 C CA . GLU A 1 96 ? -1.119 9.831 -14.872 1.00 79.75 96 GLU A CA 1
ATOM 755 C C . GLU A 1 96 ? -1.977 10.553 -13.820 1.00 79.75 96 GLU A C 1
ATOM 757 O O . GLU A 1 96 ? -2.309 9.987 -12.774 1.00 79.75 96 GLU A O 1
ATOM 762 N N . LYS A 1 97 ? -2.386 11.795 -14.121 1.00 84.88 97 LYS A N 1
ATOM 763 C CA . LYS A 1 97 ? -3.270 12.577 -13.246 1.00 84.88 97 LYS A CA 1
ATOM 764 C C . LYS A 1 97 ? -4.604 11.871 -13.014 1.00 84.88 97 LYS A C 1
ATOM 766 O O . LYS A 1 97 ? -5.106 11.904 -11.894 1.00 84.88 97 LYS A O 1
ATOM 771 N N . ALA A 1 98 ? -5.160 11.232 -14.044 1.00 88.06 98 ALA A N 1
ATOM 772 C CA . ALA A 1 98 ? -6.404 10.482 -13.929 1.00 88.06 98 ALA A CA 1
ATOM 773 C C . ALA A 1 98 ? -6.253 9.250 -13.025 1.00 88.06 98 ALA A C 1
ATOM 775 O O . ALA A 1 98 ? -7.101 9.041 -12.171 1.00 88.06 98 ALA A O 1
ATOM 776 N N . ILE A 1 99 ? -5.169 8.473 -13.138 1.00 86.75 99 ILE A N 1
ATOM 777 C CA . ILE A 1 99 ? -4.929 7.298 -12.279 1.00 86.75 99 ILE A CA 1
ATOM 778 C C . ILE A 1 99 ? -4.826 7.712 -10.809 1.00 86.75 99 ILE A C 1
ATOM 780 O O . ILE A 1 99 ? -5.490 7.121 -9.957 1.00 86.75 99 ILE A O 1
ATOM 784 N N . TYR A 1 100 ? -4.019 8.736 -10.514 1.00 90.06 100 TYR A N 1
ATOM 785 C CA . TYR A 1 100 ? -3.870 9.237 -9.149 1.00 90.06 100 TYR A CA 1
ATOM 786 C C . TYR A 1 100 ? -5.202 9.756 -8.598 1.00 90.06 100 TYR A C 1
ATOM 788 O O . TYR A 1 100 ? -5.602 9.367 -7.503 1.00 90.06 100 TYR A O 1
ATOM 796 N N . LYS A 1 101 ? -5.916 10.582 -9.376 1.00 93.00 101 LYS A N 1
ATOM 797 C CA . LYS A 1 101 ? -7.221 11.121 -8.982 1.00 93.00 101 LYS A CA 1
ATOM 798 C C . LYS A 1 101 ? -8.243 10.007 -8.745 1.00 93.00 101 LYS A C 1
ATOM 800 O O . LYS A 1 101 ? -8.864 9.989 -7.694 1.00 93.00 101 LYS A O 1
ATOM 805 N N . ASN A 1 102 ? -8.354 9.045 -9.658 1.00 92.62 102 ASN A N 1
ATOM 806 C CA . ASN A 1 102 ? -9.289 7.927 -9.534 1.00 92.62 102 ASN A CA 1
ATOM 807 C C . ASN A 1 102 ? -8.989 7.057 -8.304 1.00 92.62 102 ASN A C 1
ATOM 809 O O . ASN A 1 102 ? -9.915 6.588 -7.653 1.00 92.62 102 ASN A O 1
ATOM 813 N N . GLY A 1 103 ? -7.710 6.828 -7.984 1.00 93.00 103 GLY A N 1
ATOM 814 C CA . GLY A 1 103 ? -7.317 6.107 -6.770 1.00 93.00 103 GLY A CA 1
ATOM 815 C C . GLY A 1 103 ? -7.624 6.884 -5.490 1.00 93.00 103 GLY A C 1
ATOM 816 O O . GLY A 1 103 ? -8.085 6.297 -4.515 1.00 93.00 103 GLY A O 1
ATOM 817 N N . LEU A 1 104 ? -7.408 8.201 -5.506 1.00 94.69 104 LEU A N 1
ATOM 818 C CA . LEU A 1 104 ? -7.733 9.084 -4.388 1.00 94.69 104 LEU A CA 1
ATOM 819 C C . LEU A 1 104 ? -9.246 9.163 -4.153 1.00 94.69 104 LEU A C 1
ATOM 821 O O . LEU A 1 104 ? -9.690 9.033 -3.019 1.00 94.69 104 LEU A O 1
ATOM 825 N N . ASP A 1 105 ? -10.030 9.343 -5.214 1.00 95.94 105 ASP A N 1
ATOM 826 C CA . ASP A 1 105 ? -11.491 9.405 -5.142 1.00 95.94 105 ASP A CA 1
ATOM 827 C C . ASP A 1 105 ? -12.062 8.066 -4.646 1.00 95.94 105 ASP A C 1
ATOM 829 O O . ASP A 1 105 ? -12.866 8.055 -3.717 1.00 95.94 105 ASP A O 1
ATOM 833 N N . PHE A 1 106 ? -11.548 6.938 -5.153 1.00 95.56 106 PHE A N 1
ATOM 834 C CA . PHE A 1 106 ? -11.901 5.602 -4.663 1.00 95.56 106 PHE A CA 1
ATOM 835 C C . PHE A 1 106 ? -11.591 5.424 -3.169 1.00 95.56 106 PHE A C 1
ATOM 837 O O . PHE A 1 106 ? -12.443 4.969 -2.409 1.00 95.56 106 PHE A O 1
ATOM 844 N N . LEU A 1 107 ? -10.392 5.816 -2.722 1.00 96.00 107 LEU A N 1
ATOM 845 C CA . LEU A 1 107 ? -10.030 5.737 -1.306 1.00 96.00 107 LEU A CA 1
ATOM 846 C C . LEU A 1 107 ? -10.919 6.642 -0.440 1.00 96.00 107 LEU A C 1
ATOM 848 O O . LEU A 1 107 ? -11.261 6.265 0.678 1.00 96.00 107 LEU A O 1
ATOM 852 N N . ARG A 1 108 ? -11.300 7.824 -0.942 1.00 96.94 108 ARG A N 1
ATOM 853 C CA . ARG A 1 108 ? -12.180 8.761 -0.230 1.00 96.94 108 ARG A CA 1
ATOM 854 C C . ARG A 1 108 ? -13.567 8.162 -0.021 1.00 96.94 108 ARG A C 1
ATOM 856 O O . ARG A 1 108 ? -14.101 8.244 1.082 1.00 96.94 108 ARG A O 1
ATOM 863 N N . GLU A 1 109 ? -14.137 7.555 -1.057 1.00 96.00 109 GLU A N 1
ATOM 864 C CA . GLU A 1 109 ? -15.442 6.887 -0.994 1.00 96.00 109 GLU A CA 1
ATOM 865 C C . GLU A 1 109 ? -15.432 5.725 0.010 1.00 96.00 109 GLU A C 1
ATOM 867 O O . GLU A 1 109 ? -16.271 5.685 0.914 1.00 96.00 109 GLU A O 1
ATOM 872 N N . GLU A 1 110 ? -14.429 4.845 -0.073 1.00 95.69 110 GLU A N 1
ATOM 873 C CA . GLU A 1 110 ? -14.253 3.734 0.873 1.00 95.69 110 GLU A CA 1
ATOM 874 C C . GLU A 1 110 ? -14.057 4.242 2.312 1.00 95.69 110 GLU A C 1
ATOM 876 O O . GLU A 1 110 ? -14.647 3.716 3.260 1.00 95.69 110 GLU A O 1
ATOM 881 N N . HIS A 1 111 ? -13.271 5.308 2.489 1.00 96.81 111 HIS A N 1
ATOM 882 C CA . HIS A 1 111 ? -13.041 5.920 3.795 1.00 96.81 111 HIS A CA 1
ATOM 883 C C . HIS A 1 111 ? -14.315 6.491 4.404 1.00 96.81 111 HIS A C 1
ATOM 885 O O . HIS A 1 111 ? -14.605 6.195 5.562 1.00 96.81 111 HIS A O 1
ATOM 891 N N . ARG A 1 112 ? -15.108 7.249 3.640 1.00 96.12 112 ARG A N 1
ATOM 892 C CA . ARG A 1 112 ? -16.401 7.773 4.104 1.00 96.12 112 ARG A CA 1
ATOM 893 C C . ARG A 1 112 ? -17.330 6.648 4.549 1.00 96.12 112 ARG A C 1
ATOM 895 O O . ARG A 1 112 ? -17.949 6.756 5.608 1.00 96.12 112 ARG A O 1
ATOM 902 N N . HIS A 1 113 ? -17.379 5.549 3.794 1.00 95.00 113 HIS A N 1
ATOM 903 C CA . HIS A 1 113 ? -18.194 4.389 4.149 1.00 95.00 113 HIS A CA 1
ATOM 904 C C . HIS A 1 113 ? -17.765 3.770 5.487 1.00 95.00 113 HIS A C 1
ATOM 906 O O . HIS A 1 113 ? -18.586 3.616 6.395 1.00 95.00 113 HIS A O 1
ATOM 912 N N . VAL A 1 114 ? -16.472 3.468 5.641 1.00 94.56 114 VAL A N 1
ATOM 913 C CA . VAL A 1 114 ? -15.919 2.895 6.878 1.00 94.56 114 VAL A CA 1
ATOM 914 C C . VAL A 1 114 ? -16.081 3.853 8.060 1.00 94.56 114 VAL A C 1
ATOM 916 O O . VAL A 1 114 ? -16.488 3.437 9.146 1.00 94.56 114 VAL A O 1
ATOM 919 N N . PHE A 1 115 ? -15.815 5.142 7.858 1.00 95.12 115 PHE A N 1
ATOM 920 C CA . PHE A 1 115 ? -15.948 6.174 8.882 1.00 95.12 115 PHE A CA 1
ATOM 921 C C . PHE A 1 115 ? -17.390 6.277 9.391 1.00 95.12 115 PHE A C 1
ATOM 923 O O . PHE A 1 115 ? -17.624 6.243 10.599 1.00 95.12 115 PHE A O 1
ATOM 930 N N . ALA A 1 116 ? -18.372 6.315 8.484 1.00 92.69 116 ALA A N 1
ATOM 931 C CA . ALA A 1 116 ? -19.786 6.347 8.843 1.00 92.69 116 ALA A CA 1
ATOM 932 C C . ALA A 1 116 ? -20.216 5.096 9.629 1.00 92.69 116 ALA A C 1
ATOM 934 O O . ALA A 1 116 ? -20.975 5.206 10.593 1.00 92.69 116 ALA A O 1
ATOM 935 N N . GLN A 1 117 ? -19.727 3.907 9.259 1.00 92.69 117 GLN A N 1
ATOM 936 C CA . GLN A 1 117 ? -19.998 2.677 10.011 1.00 92.69 117 GLN A CA 1
ATOM 937 C C . GLN A 1 117 ? -19.396 2.715 11.421 1.00 92.69 117 GLN A C 1
ATOM 939 O O . GLN A 1 117 ? -20.074 2.377 12.394 1.00 92.69 117 GLN A O 1
ATOM 944 N N . LEU A 1 118 ? -18.144 3.159 11.553 1.00 91.12 118 LEU A N 1
ATOM 945 C CA . LEU A 1 118 ? -17.478 3.247 12.850 1.00 91.12 118 LEU A CA 1
ATOM 946 C C . LEU A 1 118 ? -18.143 4.285 13.761 1.00 91.12 118 LEU A C 1
ATOM 948 O O . LEU A 1 118 ? -18.368 3.994 14.937 1.00 91.12 118 LEU A O 1
ATOM 952 N N . ALA A 1 119 ? -18.545 5.431 13.210 1.00 89.56 119 ALA A N 1
ATOM 953 C CA . ALA A 1 119 ? -19.312 6.449 13.918 1.00 89.56 119 ALA A CA 1
ATOM 954 C C . ALA A 1 119 ? -20.666 5.912 14.418 1.00 89.56 119 ALA A C 1
ATOM 956 O O . ALA A 1 119 ? -21.007 6.097 15.584 1.00 89.56 119 ALA A O 1
ATOM 957 N N . LYS A 1 120 ? -21.403 5.160 13.584 1.00 89.06 120 LYS A N 1
ATOM 958 C CA . LYS A 1 120 ? -22.657 4.490 13.989 1.00 89.06 120 LYS A CA 1
ATOM 959 C C . LYS A 1 120 ? -22.446 3.477 15.118 1.00 89.06 120 LYS A C 1
ATOM 961 O O . LYS A 1 120 ? -23.314 3.322 15.967 1.00 89.06 120 LYS A O 1
ATOM 966 N N . SER A 1 121 ? -21.299 2.800 15.135 1.00 86.06 121 SER A N 1
ATOM 967 C CA . SER A 1 121 ? -20.940 1.825 16.174 1.00 86.06 121 SER A CA 1
ATOM 968 C C . SER A 1 121 ? -20.370 2.440 17.463 1.00 86.06 121 SER A C 1
ATOM 970 O O . SER A 1 121 ? -19.996 1.696 18.366 1.00 86.06 121 SER A O 1
ATOM 972 N N . GLY A 1 122 ? -20.257 3.772 17.549 1.00 82.94 122 GLY A N 1
ATOM 973 C CA . GLY A 1 122 ? -19.683 4.473 18.705 1.00 82.94 122 GLY A CA 1
ATOM 974 C C . GLY A 1 122 ? -18.162 4.337 18.851 1.00 82.94 122 GLY A C 1
ATOM 975 O O . GLY A 1 122 ? -17.610 4.743 19.867 1.00 82.94 122 GLY A O 1
ATOM 976 N N . LYS A 1 123 ? -17.468 3.779 17.848 1.00 80.12 123 LYS A N 1
ATOM 977 C CA . LYS A 1 123 ? -16.003 3.599 17.858 1.00 80.12 123 LYS A CA 1
ATOM 978 C C . LYS A 1 123 ? -15.227 4.864 17.497 1.00 80.12 123 LYS A C 1
ATOM 980 O O . LYS A 1 123 ? -14.023 4.919 17.709 1.00 80.12 123 LYS A O 1
ATOM 985 N N . ILE A 1 124 ? -15.907 5.859 16.935 1.00 79.75 124 ILE A N 1
ATOM 986 C CA . ILE A 1 124 ? -15.360 7.189 16.674 1.00 79.75 124 ILE A CA 1
ATOM 987 C C . ILE A 1 124 ? -16.214 8.172 17.461 1.00 79.75 124 ILE A C 1
ATOM 989 O O . ILE A 1 124 ? -17.430 8.235 17.259 1.00 79.75 124 ILE A O 1
ATOM 993 N N . SER A 1 125 ? -15.582 8.927 18.360 1.00 69.94 125 SER A N 1
ATOM 994 C CA . SER A 1 125 ? -16.280 9.995 19.063 1.00 69.94 125 SER A CA 1
ATOM 995 C C . SER A 1 125 ? -16.557 11.140 18.094 1.00 69.94 125 SER A C 1
ATOM 997 O O . SER A 1 125 ? -15.645 11.708 17.500 1.00 69.94 125 SER A O 1
ATOM 999 N N . LEU A 1 126 ? -17.834 11.477 17.923 1.00 65.06 126 LEU A N 1
ATOM 1000 C CA . LEU A 1 126 ? -18.265 12.631 17.132 1.00 65.06 126 LEU A CA 1
ATOM 1001 C C . LEU A 1 126 ? -18.299 13.925 17.963 1.00 65.06 126 LEU A C 1
ATOM 1003 O O . LEU A 1 126 ? -18.669 14.976 17.430 1.00 65.06 126 LEU A O 1
ATOM 1007 N N . SER A 1 127 ? -17.960 13.869 19.255 1.00 50.19 127 SER A N 1
ATOM 1008 C CA . SER A 1 127 ? -17.985 15.036 20.133 1.00 50.19 127 SER A CA 1
ATOM 1009 C C . SER A 1 127 ? -16.670 15.819 20.069 1.00 50.19 127 SER A C 1
ATOM 1011 O O . SER A 1 127 ? -15.619 15.276 20.393 1.00 50.19 127 SER A O 1
ATOM 1013 N N . GLN A 1 128 ? -16.801 17.113 19.755 1.00 46.47 128 GLN A N 1
ATOM 1014 C CA . GLN A 1 128 ? -15.819 18.205 19.860 1.00 46.47 128 GLN A CA 1
ATOM 1015 C C . GLN A 1 128 ? -14.733 18.318 18.780 1.00 46.47 128 GLN A C 1
ATOM 1017 O O . GLN A 1 128 ? -13.597 17.912 18.968 1.00 46.47 128 GLN A O 1
ATOM 1022 N N . GLN A 1 129 ? -15.080 19.063 17.726 1.00 40.44 129 GLN A N 1
ATOM 1023 C CA . GLN A 1 129 ? -14.257 20.141 17.152 1.00 40.44 129 GLN A CA 1
ATOM 1024 C C . GLN A 1 129 ? -15.200 21.143 16.444 1.00 40.44 129 GLN A C 1
ATOM 1026 O O . GLN A 1 129 ? -15.181 21.309 15.233 1.00 40.44 129 GLN A O 1
ATOM 1031 N N . SER A 1 130 ? -16.099 21.792 17.198 1.00 37.94 130 SER A N 1
ATOM 1032 C CA . SER A 1 130 ? -16.850 22.973 16.717 1.00 37.94 130 SER A CA 1
ATOM 1033 C C . SER A 1 130 ? -16.388 24.266 17.397 1.00 37.94 130 SER A C 1
ATOM 1035 O O . SER A 1 130 ? -17.138 25.236 17.484 1.00 37.94 130 SER A O 1
ATOM 1037 N N . SER A 1 131 ? -15.154 24.287 17.893 1.00 42.25 131 SER A N 1
ATOM 1038 C CA . SER A 1 131 ? -14.578 25.444 18.575 1.00 42.25 131 SER A CA 1
ATOM 1039 C C . SER A 1 131 ? -13.310 25.874 17.854 1.00 42.25 131 SER A C 1
ATOM 1041 O O . SER A 1 131 ? -12.232 25.749 18.414 1.00 42.25 131 SER A O 1
ATOM 1043 N N . GLN A 1 132 ? -13.456 26.289 16.591 1.00 34.97 132 GLN A N 1
ATOM 1044 C CA . GLN A 1 132 ? -12.639 27.304 15.900 1.00 34.97 132 GLN A CA 1
ATOM 1045 C C . GLN A 1 132 ? -13.061 27.401 14.421 1.00 34.97 132 GLN A C 1
ATOM 1047 O O . GLN A 1 132 ? -12.306 27.095 13.513 1.00 34.97 132 GLN A O 1
ATOM 1052 N N . CYS A 1 133 ? -14.305 27.811 14.176 1.00 25.73 133 CYS A N 1
ATOM 1053 C CA . CYS A 1 133 ? -14.725 28.420 12.906 1.00 25.73 133 CYS A CA 1
ATOM 1054 C C . CYS A 1 133 ? -15.952 29.305 13.170 1.00 25.73 133 CYS A C 1
ATOM 1056 O O . CYS A 1 133 ? -16.988 29.196 12.527 1.00 25.73 133 CYS A O 1
ATOM 1058 N N . SER A 1 134 ? -15.837 30.167 14.178 1.00 33.75 134 SER A N 1
ATOM 1059 C CA . SER A 1 134 ? -16.782 31.252 14.424 1.00 33.75 134 SER A CA 1
ATOM 1060 C C . SER A 1 134 ? -15.970 32.527 14.490 1.00 33.75 134 SER A C 1
ATOM 1062 O O . SER A 1 134 ? -15.572 32.923 15.574 1.00 33.75 134 SER A O 1
ATOM 1064 N N . LEU A 1 135 ? -15.643 33.096 13.334 1.00 36.09 135 LEU A N 1
ATOM 1065 C CA . LEU A 1 135 ? -15.281 34.500 13.141 1.00 36.09 135 LEU A CA 1
ATOM 1066 C C . LEU A 1 135 ? -15.178 34.726 11.630 1.00 36.09 135 LEU A C 1
ATOM 1068 O O . LEU A 1 135 ? -14.627 33.892 10.920 1.00 36.09 135 LEU A O 1
ATOM 1072 N N . LEU A 1 136 ? -15.692 35.871 11.181 1.00 36.78 136 LEU A N 1
ATOM 1073 C CA . LEU A 1 136 ? -15.813 36.335 9.791 1.00 36.78 136 LEU A CA 1
ATOM 1074 C C . LEU A 1 136 ? -17.104 35.931 9.063 1.00 36.78 136 LEU A C 1
ATOM 1076 O O . LEU A 1 136 ? -17.090 35.274 8.030 1.00 36.78 136 LEU A O 1
ATOM 1080 N N . SER A 1 137 ? -18.232 36.411 9.588 1.00 34.34 137 SER A N 1
ATOM 1081 C CA . SER A 1 137 ? -19.306 37.016 8.781 1.00 34.34 137 SER A CA 1
ATOM 1082 C C . SER A 1 137 ? -20.177 37.868 9.706 1.00 34.34 137 SER A C 1
ATOM 1084 O O . SER A 1 137 ? -21.279 37.487 10.089 1.00 34.34 137 SER A O 1
ATOM 1086 N N . GLN A 1 138 ? -19.637 39.006 10.135 1.00 32.72 138 GLN A N 1
ATOM 1087 C CA . GLN A 1 138 ? -20.445 40.127 10.604 1.00 32.72 138 GLN A CA 1
ATOM 1088 C C . GLN A 1 138 ? -20.206 41.266 9.620 1.00 32.72 138 GLN A C 1
ATOM 1090 O O . GLN A 1 138 ? -19.341 42.107 9.837 1.00 32.72 138 GLN A O 1
ATOM 1095 N N . GLU A 1 139 ? -20.946 41.255 8.513 1.00 30.23 139 GLU A N 1
ATOM 1096 C CA . GLU A 1 139 ? -21.208 42.489 7.785 1.00 30.23 139 GLU A CA 1
ATOM 1097 C C . GLU A 1 139 ? -22.525 43.068 8.299 1.00 30.23 139 GLU A C 1
ATOM 1099 O O . GLU A 1 139 ? -23.597 42.467 8.254 1.00 30.23 139 GLU A O 1
ATOM 1104 N N . SER A 1 140 ? -22.336 44.230 8.906 1.00 31.45 140 SER A N 1
ATOM 1105 C CA . SER A 1 140 ? -23.270 45.240 9.369 1.00 31.45 140 SER A CA 1
ATOM 1106 C C . SER A 1 140 ? -24.520 45.424 8.505 1.00 31.45 140 SER A C 1
ATOM 1108 O O . SER A 1 140 ? -24.412 45.811 7.346 1.00 31.45 140 SER A O 1
ATOM 1110 N N . ASN A 1 141 ? -25.696 45.332 9.131 1.00 29.06 141 ASN A N 1
ATOM 1111 C CA . ASN A 1 141 ? -26.896 46.028 8.671 1.00 29.06 141 ASN A CA 1
ATOM 1112 C C . ASN A 1 141 ? -27.226 47.142 9.671 1.00 29.06 141 ASN A C 1
ATOM 1114 O O . ASN A 1 141 ? -27.559 46.876 10.825 1.00 29.06 141 ASN A O 1
ATOM 1118 N N . SER A 1 142 ? -27.112 48.385 9.208 1.00 31.83 142 SER A N 1
ATOM 1119 C CA . SER A 1 142 ? -27.624 49.596 9.859 1.00 31.83 142 SER A CA 1
ATOM 1120 C C . SER A 1 142 ? -28.770 50.154 8.996 1.00 31.83 142 SER A C 1
ATOM 1122 O O . SER A 1 142 ? -28.756 49.934 7.782 1.00 31.83 142 SER A O 1
ATOM 1124 N N . PRO A 1 143 ? -29.794 50.800 9.582 1.00 48.59 143 PRO A N 1
ATOM 1125 C CA . PRO A 1 143 ? -31.138 50.844 9.022 1.00 48.59 143 PRO A CA 1
ATOM 1126 C C . PRO A 1 143 ? -31.388 52.134 8.243 1.00 48.59 143 PRO A C 1
ATOM 1128 O O . PRO A 1 143 ? -30.996 53.196 8.709 1.00 48.59 143 PRO A O 1
ATOM 1131 N N . PHE A 1 144 ? -32.128 52.079 7.134 1.00 28.83 144 PHE A N 1
ATOM 1132 C CA . PHE A 1 144 ? -32.876 53.249 6.670 1.00 28.83 144 PHE A CA 1
ATOM 1133 C C . PHE A 1 144 ? -34.161 52.862 5.931 1.00 28.83 144 PHE A C 1
ATOM 1135 O O . PHE A 1 144 ? -34.220 51.900 5.169 1.00 28.83 144 PHE A O 1
ATOM 1142 N N . SER A 1 145 ? -35.192 53.631 6.259 1.00 33.31 145 SER A N 1
ATOM 1143 C CA . SER A 1 145 ? -36.605 53.503 5.926 1.00 33.31 145 SER A CA 1
ATOM 1144 C C . SER A 1 145 ? -36.927 53.708 4.439 1.00 33.31 145 SER A C 1
ATOM 1146 O O . SER A 1 145 ? -36.257 54.472 3.750 1.00 33.31 145 SER A O 1
ATOM 1148 N N . SER A 1 146 ? -38.012 53.080 3.972 1.00 38.03 146 SER A N 1
ATOM 1149 C CA . SER A 1 146 ? -38.661 53.336 2.670 1.00 38.03 146 SER A CA 1
ATOM 1150 C C . SER A 1 146 ? -39.263 54.759 2.590 1.00 38.03 146 SER A C 1
ATOM 1152 O O . SER A 1 146 ? -39.492 55.364 3.643 1.00 38.03 146 SER A O 1
ATOM 1154 N N . PRO A 1 147 ? -39.578 55.297 1.386 1.00 43.41 147 PRO A N 1
ATOM 1155 C CA . PRO A 1 147 ? -40.865 54.973 0.749 1.00 43.41 147 PRO A CA 1
ATOM 1156 C C . PRO A 1 147 ? -40.887 54.895 -0.802 1.00 43.41 147 PRO A C 1
ATOM 1158 O O . PRO A 1 147 ? -39.906 55.141 -1.493 1.00 43.41 147 PRO A O 1
ATOM 1161 N N . ALA A 1 148 ? -42.072 54.496 -1.277 1.00 38.59 148 ALA A N 1
ATOM 1162 C CA . ALA A 1 148 ? -42.568 54.138 -2.610 1.00 38.59 148 ALA A CA 1
ATOM 1163 C C . ALA A 1 148 ? -42.219 55.020 -3.831 1.00 38.59 148 ALA A C 1
ATOM 1165 O O . ALA A 1 148 ? -42.133 56.241 -3.733 1.00 38.59 148 ALA A O 1
ATOM 1166 N N . SER A 1 149 ? -42.230 54.391 -5.017 1.00 33.22 149 SER A N 1
ATOM 1167 C CA . SER A 1 149 ? -42.699 55.005 -6.269 1.00 33.22 149 SER A CA 1
ATOM 1168 C C . SER A 1 149 ? -43.256 53.943 -7.230 1.00 33.22 149 SER A C 1
ATOM 1170 O O . SER A 1 149 ? -42.685 52.868 -7.391 1.00 33.22 149 SER A O 1
ATOM 1172 N N . THR A 1 150 ? -44.410 54.259 -7.809 1.00 37.94 150 THR A N 1
ATOM 1173 C CA . THR A 1 150 ? -45.279 53.471 -8.693 1.00 37.94 150 THR A CA 1
ATOM 1174 C C . THR A 1 150 ? -44.901 53.611 -10.171 1.00 37.94 150 THR A C 1
ATOM 1176 O O . THR A 1 150 ? -44.634 54.732 -10.602 1.00 37.94 150 THR A O 1
ATOM 1179 N N . GLY A 1 151 ? -45.041 52.544 -10.971 1.00 30.41 151 GLY A N 1
ATOM 1180 C CA . GLY A 1 151 ? -45.254 52.680 -12.420 1.00 30.41 151 GLY A CA 1
ATOM 1181 C C . GLY A 1 151 ? -44.977 51.438 -13.281 1.00 30.41 151 GLY A C 1
ATOM 1182 O O . GLY A 1 151 ? -43.822 51.221 -13.613 1.00 30.41 151 GLY A O 1
ATOM 1183 N N . TRP A 1 152 ? -46.053 50.702 -13.613 1.00 35.81 152 TRP A N 1
ATOM 1184 C CA . TRP A 1 152 ? -46.404 49.982 -14.868 1.00 35.81 152 TRP A CA 1
ATOM 1185 C C . TRP A 1 152 ? -45.287 49.238 -15.637 1.00 35.81 152 TRP A C 1
ATOM 1187 O O . TRP A 1 152 ? -44.353 49.869 -16.111 1.00 35.81 152 TRP A O 1
ATOM 1197 N N . ASP A 1 153 ? -45.276 47.901 -15.677 1.00 38.94 153 ASP A N 1
ATOM 1198 C CA . ASP A 1 153 ? -46.068 46.981 -16.539 1.00 38.94 153 ASP A CA 1
ATOM 1199 C C . ASP A 1 153 ? -45.152 46.430 -17.648 1.00 38.94 153 ASP A C 1
ATOM 1201 O O . ASP A 1 153 ? -44.650 47.222 -18.435 1.00 38.94 153 ASP A O 1
ATOM 1205 N N . ASP A 1 154 ? -44.863 45.121 -17.621 1.00 41.91 154 ASP A N 1
ATOM 1206 C CA . ASP A 1 154 ? -44.402 44.302 -18.761 1.00 41.91 154 ASP A CA 1
ATOM 1207 C C . ASP A 1 154 ? -44.154 42.847 -18.285 1.00 41.91 154 ASP A C 1
ATOM 1209 O O . ASP A 1 154 ? -43.077 42.501 -17.803 1.00 41.91 154 ASP A O 1
ATOM 1213 N N . GLU A 1 155 ? -45.215 42.031 -18.324 1.00 44.66 155 GLU A N 1
ATOM 1214 C CA . GLU A 1 155 ? -45.330 40.633 -18.819 1.00 44.66 155 GLU A CA 1
ATOM 1215 C C . GLU A 1 155 ? -44.163 39.606 -18.669 1.00 44.66 155 GLU A C 1
ATOM 1217 O O . GLU A 1 155 ? -44.185 38.560 -19.314 1.00 44.66 155 GLU A O 1
ATOM 1222 N N . ASP A 1 156 ? -43.199 39.788 -17.762 1.00 42.12 156 ASP A N 1
ATOM 1223 C CA . ASP A 1 156 ? -42.323 38.712 -17.235 1.00 42.12 156 ASP A CA 1
ATOM 1224 C C . ASP A 1 156 ? -42.926 38.057 -15.962 1.00 42.12 156 ASP A C 1
ATOM 1226 O O . ASP A 1 156 ? -42.290 37.296 -15.219 1.00 42.12 156 ASP A O 1
ATOM 1230 N N . GLU A 1 157 ? -44.208 38.336 -15.712 1.00 46.69 157 GLU A N 1
ATOM 1231 C CA . GLU A 1 157 ? -44.975 38.016 -14.508 1.00 46.69 157 GLU A CA 1
ATOM 1232 C C . GLU A 1 157 ? -45.474 36.558 -14.447 1.00 46.69 157 GLU A C 1
ATOM 1234 O O . GLU A 1 157 ? -46.598 36.294 -14.037 1.00 46.69 157 GLU A O 1
ATOM 1239 N N . LEU A 1 158 ? -44.646 35.568 -14.805 1.00 46.53 158 LEU A N 1
ATOM 1240 C CA . LEU A 1 158 ? -44.928 34.156 -14.475 1.00 46.53 158 LEU A CA 1
ATOM 1241 C C . LEU A 1 158 ? -43.722 33.348 -13.970 1.00 46.53 158 LEU A C 1
ATOM 1243 O O . LEU A 1 158 ? -43.839 32.139 -13.768 1.00 46.53 158 LEU A O 1
ATOM 1247 N N . LEU A 1 159 ? -42.585 33.990 -13.667 1.00 54.84 159 LEU A N 1
ATOM 1248 C CA . LEU A 1 159 ? -41.453 33.351 -12.973 1.00 54.84 159 LEU A CA 1
ATOM 1249 C C . LEU A 1 159 ? -40.838 34.261 -11.887 1.00 54.84 159 LEU A C 1
ATOM 1251 O O . LEU A 1 159 ? -39.624 34.394 -11.779 1.00 54.84 159 LEU A O 1
ATOM 1255 N N . LEU A 1 160 ? -41.677 34.857 -11.031 1.00 44.84 160 LEU A N 1
ATOM 1256 C CA . LEU A 1 160 ? -41.260 35.668 -9.868 1.00 44.84 160 LEU A CA 1
ATOM 1257 C C . LEU A 1 160 ? -41.202 34.871 -8.548 1.00 44.84 160 LEU A C 1
ATOM 1259 O O . LEU A 1 160 ? -41.311 35.421 -7.453 1.00 44.84 160 LEU A O 1
ATOM 1263 N N . GLY A 1 161 ? -41.027 33.553 -8.629 1.00 50.53 161 GLY A N 1
ATOM 1264 C CA . GLY A 1 161 ? -40.686 32.740 -7.467 1.00 50.53 161 GLY A CA 1
ATOM 1265 C C . GLY A 1 161 ? -39.173 32.680 -7.301 1.00 50.53 161 GLY A C 1
ATOM 1266 O O . GLY A 1 161 ? -38.475 32.257 -8.221 1.00 50.53 161 GLY A O 1
ATOM 1267 N N . ALA A 1 162 ? -38.651 33.033 -6.120 1.00 47.22 162 ALA A N 1
ATOM 1268 C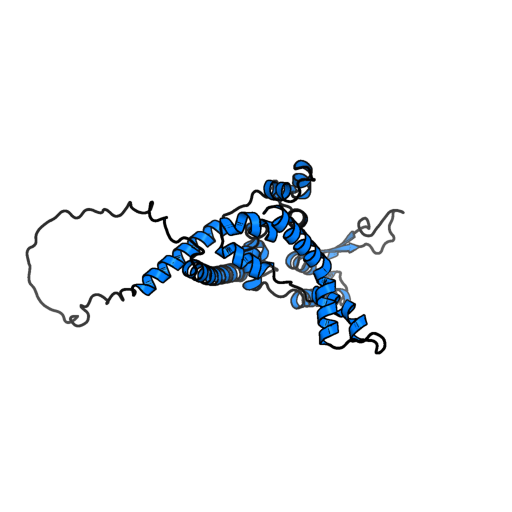 CA . ALA A 1 162 ? -37.294 32.626 -5.760 1.00 47.22 162 ALA A CA 1
ATOM 1269 C C . ALA A 1 162 ? -37.177 31.106 -5.992 1.00 47.22 162 ALA A C 1
ATOM 1271 O O . ALA A 1 162 ? -38.093 30.384 -5.581 1.00 47.22 162 ALA A O 1
ATOM 1272 N N . PRO A 1 163 ? -36.103 30.601 -6.638 1.00 44.78 163 PRO A N 1
ATOM 1273 C CA . PRO A 1 163 ? -35.941 29.167 -6.825 1.00 44.78 163 PRO A CA 1
ATOM 1274 C C . PRO A 1 163 ? -36.107 28.509 -5.462 1.00 44.78 163 PRO A C 1
ATOM 1276 O O . PRO A 1 163 ? -35.430 28.904 -4.506 1.00 44.78 163 PRO A O 1
ATOM 1279 N N . ILE A 1 164 ? -37.050 27.565 -5.356 1.00 53.41 164 ILE A N 1
ATOM 1280 C CA . ILE A 1 164 ? -37.268 26.816 -4.121 1.00 53.41 164 ILE A CA 1
ATOM 1281 C C . ILE A 1 164 ? -35.921 26.177 -3.810 1.00 53.41 164 ILE A C 1
ATOM 1283 O O . ILE A 1 164 ? -35.499 25.232 -4.479 1.00 53.41 164 ILE A O 1
ATOM 1287 N N . ARG A 1 165 ? -35.202 26.732 -2.827 1.00 53.88 165 ARG A N 1
ATOM 1288 C CA . ARG A 1 165 ? -34.018 26.077 -2.289 1.00 53.88 165 ARG A CA 1
ATOM 1289 C C . ARG A 1 165 ? -34.558 24.770 -1.750 1.00 53.88 165 ARG A C 1
ATOM 1291 O O . ARG A 1 165 ? -35.290 24.795 -0.765 1.00 53.88 165 ARG A O 1
ATOM 1298 N N . ALA A 1 166 ? -34.250 23.661 -2.415 1.00 52.09 166 ALA A N 1
ATOM 1299 C CA . ALA A 1 166 ? -34.435 22.351 -1.825 1.00 52.09 166 ALA A CA 1
ATOM 1300 C C . ALA A 1 166 ? -33.673 22.393 -0.496 1.00 52.09 166 ALA A C 1
ATOM 1302 O O . ALA A 1 166 ? -32.439 22.404 -0.470 1.00 52.09 166 ALA A O 1
ATOM 1303 N N . SER A 1 167 ? -34.401 22.583 0.604 1.00 59.91 167 SER A N 1
ATOM 1304 C CA . SER A 1 167 ? -33.817 22.547 1.928 1.00 59.91 167 SER A CA 1
ATOM 1305 C C . SER A 1 167 ? -33.395 21.105 2.119 1.00 59.91 167 SER A C 1
ATOM 1307 O O . SER A 1 167 ? -34.229 20.201 2.134 1.00 59.91 167 SER A O 1
ATOM 1309 N N . LYS A 1 168 ? -32.078 20.887 2.176 1.00 64.81 168 LYS A N 1
ATOM 1310 C CA . LYS A 1 168 ? -31.522 19.568 2.464 1.00 64.81 168 LYS A CA 1
ATOM 1311 C C . LYS A 1 168 ? -32.248 19.010 3.676 1.00 64.81 168 LYS A C 1
ATOM 1313 O O . LYS A 1 168 ? -32.389 19.704 4.690 1.00 64.81 168 LYS A O 1
ATOM 1318 N N . THR A 1 169 ? -32.728 17.779 3.568 1.00 67.19 169 THR A N 1
ATOM 1319 C CA . THR A 1 169 ? -33.375 17.125 4.702 1.00 67.19 169 THR A CA 1
ATOM 1320 C C . THR A 1 169 ? -32.392 17.048 5.876 1.00 67.19 169 THR A C 1
ATOM 1322 O O . THR A 1 169 ? -31.171 17.064 5.699 1.00 67.19 169 THR A O 1
ATOM 1325 N N . ARG A 1 170 ? -32.898 16.975 7.114 1.00 69.62 170 ARG A N 1
ATOM 1326 C CA . ARG A 1 170 ? -32.049 16.876 8.320 1.00 69.62 170 ARG A CA 1
ATOM 1327 C C . ARG A 1 170 ? -31.014 15.748 8.211 1.00 69.62 170 ARG A C 1
ATOM 1329 O O . ARG A 1 170 ? -29.928 15.863 8.775 1.00 69.62 170 ARG A O 1
ATOM 1336 N N . ASP A 1 171 ? -31.353 14.676 7.506 1.00 70.31 171 ASP A N 1
ATOM 1337 C CA . ASP A 1 171 ? -30.481 13.521 7.330 1.00 70.31 171 ASP A CA 1
ATOM 1338 C C . ASP A 1 171 ? -29.428 13.744 6.237 1.00 70.31 171 ASP A C 1
ATOM 1340 O O . ASP A 1 171 ? -28.265 13.417 6.467 1.00 70.31 171 ASP A O 1
ATOM 1344 N N . GLU A 1 172 ? -29.763 14.427 5.136 1.00 72.44 172 GLU A N 1
ATOM 1345 C CA . GLU A 1 172 ? -28.772 14.888 4.150 1.00 72.44 172 GLU A CA 1
ATOM 1346 C C . GLU A 1 172 ? -27.740 15.833 4.776 1.00 72.44 172 GLU A C 1
ATOM 1348 O O . GLU A 1 172 ? -26.545 15.722 4.506 1.00 72.44 172 GLU A O 1
ATOM 1353 N N . VAL A 1 173 ? -28.170 16.749 5.652 1.00 71.75 173 VAL A N 1
ATOM 1354 C CA . VAL A 1 173 ? -27.250 17.660 6.353 1.00 71.75 173 VAL A CA 1
ATOM 1355 C C . VAL A 1 173 ? -26.269 16.871 7.225 1.00 71.75 173 VAL A C 1
ATOM 1357 O O . VAL A 1 173 ? -25.059 17.083 7.123 1.00 71.75 173 VAL A O 1
ATOM 1360 N N . LYS A 1 174 ? -26.756 15.903 8.011 1.00 77.94 174 LYS A N 1
ATOM 1361 C CA . LYS A 1 174 ? -25.904 15.041 8.851 1.00 77.94 174 LYS A CA 1
ATOM 1362 C C . LYS A 1 174 ? -24.932 14.194 8.033 1.00 77.94 174 LYS A C 1
ATOM 1364 O O . LYS A 1 174 ? -23.783 14.031 8.434 1.00 77.94 174 LYS A O 1
ATOM 1369 N N . GLU A 1 175 ? -25.373 13.647 6.903 1.00 83.44 175 GLU A N 1
ATOM 1370 C CA . GLU A 1 175 ? -24.508 12.866 6.020 1.00 83.44 175 GLU A CA 1
ATOM 1371 C C . GLU A 1 175 ? -23.413 13.741 5.400 1.00 83.44 175 GLU A C 1
ATOM 1373 O O . GLU A 1 175 ? -22.245 13.350 5.379 1.00 83.44 175 GLU A O 1
ATOM 1378 N N . THR A 1 176 ? -23.752 14.958 4.962 1.00 86.38 176 THR A N 1
ATOM 1379 C CA . THR A 1 176 ? -22.751 15.896 4.433 1.00 86.38 176 THR A CA 1
ATOM 1380 C C . THR A 1 176 ? -21.731 16.322 5.487 1.00 86.38 176 THR A C 1
ATOM 1382 O O . THR A 1 176 ? -20.544 16.395 5.176 1.00 86.38 176 THR A O 1
ATOM 1385 N N . GLU A 1 177 ? -22.156 16.532 6.735 1.00 88.81 177 GLU A N 1
ATOM 1386 C CA . GLU A 1 177 ? -21.251 16.848 7.842 1.00 88.81 177 GLU A CA 1
ATOM 1387 C C . GLU A 1 177 ? -20.323 15.668 8.173 1.00 88.81 177 GLU A C 1
ATOM 1389 O O . GLU A 1 177 ? -19.115 15.849 8.328 1.00 88.81 177 GLU A O 1
ATOM 1394 N N . LEU A 1 178 ? -20.859 14.444 8.223 1.00 90.94 178 LEU A N 1
ATOM 1395 C CA . LEU A 1 178 ? -20.060 13.233 8.431 1.00 90.94 178 LEU A CA 1
ATOM 1396 C C . LEU A 1 178 ? -19.029 13.028 7.320 1.00 90.94 178 LEU A C 1
ATOM 1398 O O . LEU A 1 178 ? -17.874 12.721 7.611 1.00 90.94 178 LEU A O 1
ATOM 1402 N N . ASN A 1 179 ? -19.424 13.237 6.064 1.00 93.50 179 ASN A N 1
ATOM 1403 C CA . ASN A 1 179 ? -18.517 13.142 4.926 1.00 93.50 179 ASN A CA 1
ATOM 1404 C C . ASN A 1 179 ? -17.413 14.204 4.994 1.00 93.50 179 ASN A C 1
ATOM 1406 O O . ASN A 1 179 ? -16.257 13.878 4.742 1.00 93.50 179 ASN A O 1
ATOM 1410 N N . ALA A 1 180 ? -17.733 15.438 5.399 1.00 94.06 180 ALA A N 1
ATOM 1411 C CA . ALA A 1 180 ? -16.736 16.494 5.572 1.00 94.06 180 ALA A CA 1
ATOM 1412 C C . ALA A 1 180 ? -15.712 16.151 6.669 1.00 94.06 180 ALA A C 1
ATOM 1414 O O . ALA A 1 180 ? -14.512 16.348 6.479 1.00 94.06 180 ALA A O 1
ATOM 1415 N N . ARG A 1 181 ? -16.160 15.573 7.793 1.00 93.19 181 ARG A N 1
ATOM 1416 C CA . ARG A 1 181 ? -15.256 15.092 8.853 1.00 93.19 181 ARG A CA 1
ATOM 1417 C C . ARG A 1 181 ? -14.379 13.937 8.376 1.00 93.19 181 ARG A C 1
ATOM 1419 O O . ARG A 1 181 ? -13.180 13.935 8.636 1.00 93.19 181 ARG A O 1
ATOM 1426 N N . ALA A 1 182 ? -14.955 12.980 7.651 1.00 95.25 182 ALA A N 1
ATOM 1427 C CA . ALA A 1 182 ? -14.191 11.886 7.060 1.00 95.25 182 ALA A CA 1
ATOM 1428 C C . ALA A 1 182 ? -13.135 12.406 6.065 1.00 95.25 182 ALA A C 1
ATOM 1430 O O . ALA A 1 182 ? -12.008 11.915 6.045 1.00 95.25 182 ALA A O 1
ATOM 1431 N N . ASP A 1 183 ? -13.460 13.417 5.263 1.00 96.31 183 ASP A N 1
ATOM 1432 C CA . ASP A 1 183 ? -12.503 14.021 4.334 1.00 96.31 183 ASP A CA 1
ATOM 1433 C C . ASP A 1 183 ? -11.369 14.752 5.065 1.00 96.31 183 ASP A C 1
ATOM 1435 O O . ASP A 1 183 ? -10.218 14.649 4.645 1.00 96.31 183 ASP A O 1
ATOM 1439 N N . ALA A 1 184 ? -11.661 15.440 6.174 1.00 95.81 184 ALA A N 1
ATOM 1440 C CA . ALA A 1 184 ? -10.642 16.093 6.997 1.00 95.81 184 ALA A CA 1
ATOM 1441 C C . ALA A 1 184 ? -9.627 15.081 7.553 1.00 95.81 184 ALA A C 1
ATOM 1443 O O . ALA A 1 184 ? -8.423 15.263 7.383 1.00 95.81 184 ALA A O 1
ATOM 1444 N N . VAL A 1 185 ? -10.112 13.965 8.109 1.00 95.69 185 VAL A N 1
ATOM 1445 C CA . VAL A 1 185 ? -9.265 12.858 8.593 1.00 95.69 185 VAL A CA 1
ATOM 1446 C C . VAL A 1 185 ? -8.423 12.261 7.462 1.00 95.69 185 VAL A C 1
ATOM 1448 O O . VAL A 1 185 ? -7.259 11.920 7.654 1.00 95.69 185 VAL A O 1
ATOM 1451 N N . MET A 1 186 ? -8.989 12.143 6.257 1.00 95.31 186 MET A N 1
ATOM 1452 C CA . MET A 1 186 ? -8.247 11.667 5.090 1.00 95.31 186 MET A CA 1
ATOM 1453 C C . MET A 1 186 ? -7.116 12.630 4.697 1.00 95.31 186 MET A C 1
ATOM 1455 O O . MET A 1 186 ? -6.037 12.169 4.334 1.00 95.31 186 MET A O 1
ATOM 1459 N N . MET A 1 187 ? -7.347 13.945 4.747 1.00 95.38 187 MET A N 1
ATOM 1460 C CA . MET A 1 187 ? -6.310 14.938 4.447 1.00 95.38 187 MET A CA 1
ATOM 1461 C C . MET A 1 187 ? -5.192 14.902 5.487 1.00 95.38 187 MET A C 1
ATOM 1463 O O . MET A 1 187 ? -4.032 14.772 5.111 1.00 95.38 187 MET A O 1
ATOM 1467 N N . GLU A 1 188 ? -5.545 14.889 6.773 1.00 96.12 188 GLU A N 1
ATOM 1468 C CA . GLU A 1 188 ? -4.576 14.740 7.863 1.00 96.12 188 GLU A CA 1
ATOM 1469 C C . GLU A 1 188 ? -3.748 13.457 7.699 1.00 96.12 188 GLU A C 1
ATOM 1471 O O . GLU A 1 188 ? -2.521 13.473 7.813 1.00 96.12 188 GLU A O 1
ATOM 1476 N N . TRP A 1 189 ? -4.397 12.348 7.327 1.00 96.06 189 TRP A N 1
ATOM 1477 C CA . TRP A 1 189 ? -3.693 11.120 6.986 1.00 96.06 189 TRP A CA 1
ATOM 1478 C C . TRP A 1 189 ? -2.717 11.318 5.827 1.00 96.06 189 TRP A C 1
ATOM 1480 O O . TRP A 1 189 ? -1.596 10.829 5.905 1.00 96.06 189 TRP A O 1
ATOM 1490 N N . LEU A 1 190 ? -3.109 11.971 4.735 1.00 94.62 190 LEU A N 1
ATOM 1491 C CA . LEU A 1 190 ? -2.237 12.139 3.568 1.00 94.62 190 LEU A CA 1
ATOM 1492 C C . LEU A 1 190 ? -1.017 13.015 3.871 1.00 94.62 190 LEU A C 1
ATOM 1494 O O . LEU A 1 190 ? 0.050 12.738 3.320 1.00 94.62 190 LEU A O 1
ATOM 1498 N N . ASP A 1 191 ? -1.168 13.982 4.775 1.00 94.50 191 ASP A N 1
ATOM 1499 C CA . ASP A 1 191 ? -0.117 14.916 5.182 1.00 94.50 191 ASP A CA 1
ATOM 1500 C C . ASP A 1 191 ? 0.803 14.357 6.282 1.00 94.50 191 ASP A C 1
ATOM 1502 O O . ASP A 1 191 ? 1.927 14.827 6.447 1.00 94.50 191 ASP A O 1
ATOM 1506 N N . LEU A 1 192 ? 0.373 13.322 7.014 1.00 93.75 192 LEU A N 1
ATOM 1507 C CA . LEU A 1 192 ? 1.183 12.693 8.059 1.00 93.75 192 LEU A CA 1
ATOM 1508 C C . LEU A 1 192 ? 2.477 12.087 7.492 1.00 93.75 192 LEU A C 1
ATOM 1510 O O . LEU A 1 192 ? 2.432 11.123 6.727 1.00 93.75 192 LEU A O 1
ATOM 1514 N N . GLU A 1 193 ? 3.634 12.522 7.977 1.00 91.56 193 GLU A N 1
ATOM 1515 C CA . GLU A 1 193 ? 4.916 11.856 7.731 1.00 91.56 193 GLU A CA 1
ATOM 1516 C C . GLU A 1 193 ? 5.434 11.220 9.027 1.00 91.56 193 GLU A C 1
ATOM 1518 O O . GLU A 1 193 ? 5.852 11.934 9.938 1.00 91.56 193 GLU A O 1
ATOM 1523 N N . PRO A 1 194 ? 5.394 9.879 9.160 1.00 91.50 194 PRO A N 1
ATOM 1524 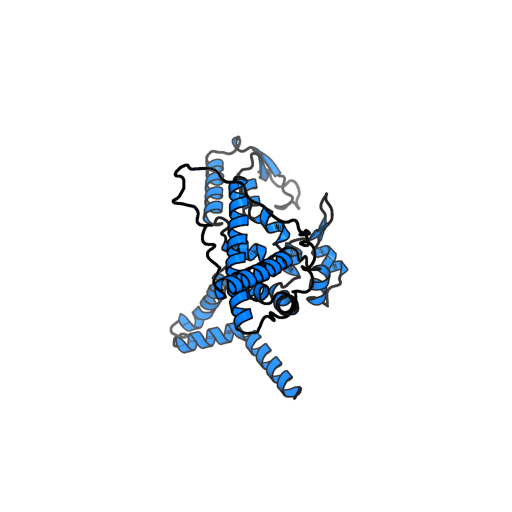C CA . PRO A 1 194 ? 5.897 9.227 10.361 1.00 91.50 194 PRO A CA 1
ATOM 1525 C C . PRO A 1 194 ? 7.409 9.403 10.531 1.00 91.50 194 PRO A C 1
ATOM 1527 O O . PRO A 1 194 ? 8.182 9.292 9.578 1.00 91.50 194 PRO A O 1
ATOM 1530 N N . GLU A 1 195 ? 7.836 9.573 11.781 1.00 93.19 195 GLU A N 1
ATOM 1531 C CA . GLU A 1 195 ? 9.238 9.555 12.209 1.00 93.19 195 GLU A CA 1
ATOM 1532 C C . GLU A 1 195 ? 9.830 8.140 12.059 1.00 93.19 195 GLU A C 1
ATOM 1534 O O . GLU A 1 195 ? 9.925 7.366 13.016 1.00 93.19 195 GLU A O 1
ATOM 1539 N N . TRP A 1 196 ? 10.212 7.768 10.832 1.00 93.75 196 TRP A N 1
ATOM 1540 C CA . TRP A 1 196 ? 10.566 6.384 10.491 1.00 93.75 196 TRP A CA 1
ATOM 1541 C C . TRP A 1 196 ? 11.705 5.797 11.307 1.00 93.75 196 TRP A C 1
ATOM 1543 O O . TRP A 1 196 ? 11.673 4.610 11.626 1.00 93.75 196 TRP A O 1
ATOM 1553 N N . LEU A 1 197 ? 12.680 6.619 11.688 1.00 93.88 197 LEU A N 1
ATOM 1554 C CA . LEU A 1 197 ? 13.793 6.168 12.512 1.00 93.88 197 LEU A CA 1
ATOM 1555 C C . LEU A 1 197 ? 13.344 5.798 13.931 1.00 93.88 197 LEU A C 1
ATOM 1557 O O . LEU A 1 197 ? 13.824 4.815 14.487 1.00 93.88 197 LEU A O 1
ATOM 1561 N N . GLN A 1 198 ? 12.404 6.553 14.506 1.00 93.81 198 GLN A N 1
ATOM 1562 C CA . GLN A 1 198 ? 11.844 6.245 15.824 1.00 93.81 198 GLN A CA 1
ATOM 1563 C C . GLN A 1 198 ? 10.983 4.983 15.768 1.00 93.81 198 GLN A C 1
ATOM 1565 O O . GLN A 1 198 ? 11.106 4.115 16.629 1.00 93.81 198 GLN A O 1
ATOM 1570 N N . VAL A 1 199 ? 10.163 4.850 14.720 1.00 94.88 199 VAL A N 1
ATOM 1571 C CA . VAL A 1 199 ? 9.343 3.652 14.497 1.00 94.88 199 VAL A CA 1
ATOM 1572 C C . VAL A 1 199 ? 10.227 2.412 14.350 1.00 94.88 199 VAL A C 1
ATOM 1574 O O . VAL A 1 199 ? 9.971 1.399 14.999 1.00 94.88 199 VAL A O 1
ATOM 1577 N N . ALA A 1 200 ? 11.290 2.491 13.545 1.00 94.94 200 ALA A N 1
ATOM 1578 C CA . ALA A 1 200 ? 12.216 1.381 13.355 1.00 94.94 200 ALA A CA 1
ATOM 1579 C C . ALA A 1 200 ? 12.942 1.010 14.654 1.00 94.94 200 ALA A C 1
ATOM 1581 O O . ALA A 1 200 ? 13.010 -0.174 14.976 1.00 94.94 200 ALA A O 1
ATOM 1582 N N . GLN A 1 201 ? 13.408 1.992 15.434 1.00 95.25 201 GLN A N 1
ATOM 1583 C CA . GLN A 1 201 ? 14.047 1.730 16.728 1.00 95.25 201 GLN A CA 1
ATOM 1584 C C . GLN A 1 201 ? 13.089 1.054 17.714 1.00 95.25 201 GLN A C 1
ATOM 1586 O O . GLN A 1 201 ? 13.476 0.126 18.418 1.00 95.25 201 GLN A O 1
ATOM 1591 N N . HIS A 1 202 ? 11.830 1.499 17.762 1.00 94.31 202 HIS A N 1
ATOM 1592 C CA . HIS A 1 202 ? 10.823 0.914 18.645 1.00 94.31 202 HIS A CA 1
ATOM 1593 C C . HIS A 1 202 ? 10.516 -0.544 18.280 1.00 94.31 202 HIS A C 1
ATOM 1595 O O . HIS A 1 202 ? 10.361 -1.391 19.158 1.00 94.31 202 HIS A O 1
ATOM 1601 N N . GLN A 1 203 ? 10.444 -0.854 16.982 1.00 94.50 203 GLN A N 1
ATOM 1602 C CA . GLN A 1 203 ? 10.175 -2.214 16.518 1.00 94.50 203 GLN A CA 1
ATOM 1603 C C . GLN A 1 203 ? 11.401 -3.137 16.586 1.00 94.50 203 GLN A C 1
ATOM 1605 O O . GLN A 1 203 ? 11.214 -4.349 16.687 1.00 94.50 203 GLN A O 1
ATOM 1610 N N . ASN A 1 204 ? 12.616 -2.579 16.559 1.00 95.06 204 ASN A N 1
ATOM 1611 C CA . ASN A 1 204 ? 13.887 -3.306 16.538 1.00 95.06 204 ASN A CA 1
ATOM 1612 C C . ASN A 1 204 ? 14.828 -2.773 17.643 1.00 95.06 204 ASN A C 1
ATOM 1614 O O . ASN A 1 204 ? 15.832 -2.129 17.333 1.00 95.06 204 ASN A O 1
ATOM 1618 N N . PRO A 1 205 ? 14.522 -3.017 18.932 1.00 93.88 205 PRO A N 1
ATOM 1619 C CA . PRO A 1 205 ? 15.269 -2.430 20.047 1.00 93.88 205 PRO A CA 1
ATOM 1620 C C . PRO A 1 205 ? 16.729 -2.900 20.126 1.00 93.88 205 PRO A C 1
ATOM 1622 O O . PRO A 1 205 ? 17.559 -2.194 20.693 1.00 93.88 205 PRO A O 1
ATOM 1625 N N . ASP A 1 206 ? 17.041 -4.058 19.540 1.00 95.69 206 ASP A N 1
ATOM 1626 C CA . ASP A 1 206 ? 18.377 -4.663 19.563 1.00 95.69 206 ASP A CA 1
ATOM 1627 C C . ASP A 1 206 ? 19.348 -4.041 18.544 1.00 95.69 206 ASP A C 1
ATOM 1629 O O . ASP A 1 206 ? 20.549 -4.297 18.605 1.00 95.69 206 ASP A O 1
ATOM 1633 N N . ILE A 1 207 ? 18.846 -3.238 17.596 1.00 94.12 207 ILE A N 1
ATOM 1634 C CA . ILE A 1 207 ? 19.661 -2.616 16.548 1.00 94.12 207 ILE A CA 1
ATOM 1635 C C . ILE A 1 207 ? 19.941 -1.156 16.935 1.00 94.12 207 ILE A C 1
ATOM 1637 O O . ILE A 1 207 ? 19.001 -0.423 17.259 1.00 94.12 207 ILE A O 1
ATOM 1641 N N . PRO A 1 208 ? 21.204 -0.695 16.898 1.00 95.25 208 PRO A N 1
ATOM 1642 C CA . PRO A 1 208 ? 21.537 0.704 17.137 1.00 95.25 208 PRO A CA 1
ATOM 1643 C C . PRO A 1 208 ? 20.874 1.645 16.125 1.00 95.25 208 PRO A C 1
ATOM 1645 O O . PRO A 1 208 ? 20.796 1.361 14.925 1.00 95.25 208 PRO A O 1
ATOM 1648 N N . LYS A 1 209 ? 20.467 2.825 16.596 1.00 93.88 209 LYS A N 1
ATOM 1649 C CA . LYS A 1 209 ? 19.785 3.840 15.781 1.00 93.88 209 LYS A CA 1
ATOM 1650 C C . LYS A 1 209 ? 20.637 4.302 14.597 1.00 93.88 209 LYS A C 1
ATOM 1652 O O . LYS A 1 209 ? 20.111 4.591 13.523 1.00 93.88 209 LYS A O 1
ATOM 1657 N N . GLU A 1 210 ? 21.950 4.368 14.776 1.00 93.94 210 GLU A N 1
ATOM 1658 C CA . GLU A 1 210 ? 22.914 4.775 13.753 1.00 93.94 210 GLU A CA 1
ATOM 1659 C C . GLU A 1 210 ? 22.979 3.756 12.609 1.00 93.94 210 GLU A C 1
ATOM 1661 O O . GLU A 1 210 ? 23.036 4.138 11.437 1.00 93.94 210 GLU A O 1
ATOM 1666 N N . GLU A 1 211 ? 22.919 2.464 12.940 1.00 94.12 211 GLU A N 1
ATOM 1667 C CA . GLU A 1 211 ? 22.901 1.374 11.965 1.00 94.12 211 GLU A CA 1
ATOM 1668 C C . GLU A 1 211 ? 21.596 1.382 11.163 1.00 94.12 211 GLU A C 1
ATOM 1670 O O . GLU A 1 211 ? 21.632 1.369 9.930 1.00 94.12 211 GLU A O 1
ATOM 1675 N N . LEU A 1 212 ? 20.452 1.529 11.842 1.00 93.44 212 LEU A N 1
ATOM 1676 C CA . LEU A 1 212 ? 19.149 1.688 11.189 1.00 93.44 212 LEU A CA 1
ATOM 1677 C C . LEU A 1 212 ? 19.129 2.900 10.254 1.00 93.44 212 LEU A C 1
ATOM 1679 O O . LEU A 1 212 ? 18.712 2.784 9.104 1.00 93.44 212 LEU A O 1
ATOM 1683 N N . SER A 1 213 ? 19.624 4.052 10.716 1.00 93.25 213 SER A N 1
ATOM 1684 C CA . SER A 1 213 ? 19.699 5.273 9.908 1.00 93.25 213 SER A CA 1
ATOM 1685 C C . SER A 1 213 ? 20.493 5.041 8.623 1.00 93.25 213 SER A C 1
ATOM 1687 O O . SER A 1 213 ? 20.024 5.375 7.535 1.00 93.25 213 SER A O 1
ATOM 1689 N N . LYS A 1 214 ? 21.660 4.395 8.725 1.00 92.12 214 LYS A N 1
ATOM 1690 C CA . LYS A 1 214 ? 22.515 4.087 7.574 1.00 92.12 214 LYS A CA 1
ATOM 1691 C C . LYS A 1 214 ? 21.855 3.120 6.592 1.00 92.12 214 LYS A C 1
ATOM 1693 O O . LYS A 1 214 ? 21.949 3.327 5.388 1.00 92.12 214 LYS A O 1
ATOM 1698 N N . GLU A 1 215 ? 21.203 2.066 7.075 1.00 91.38 215 GLU A N 1
ATOM 1699 C CA . GLU A 1 215 ? 20.569 1.079 6.191 1.00 91.38 215 GLU A CA 1
ATOM 1700 C C . GLU A 1 215 ? 19.247 1.558 5.579 1.00 91.38 215 GLU A C 1
ATOM 1702 O O . GLU A 1 215 ? 18.839 1.092 4.511 1.00 91.38 215 GLU A O 1
ATOM 1707 N N . MET A 1 216 ? 18.557 2.473 6.257 1.00 93.12 216 MET A N 1
ATOM 1708 C CA . MET A 1 216 ? 17.266 2.993 5.823 1.00 93.12 216 MET A CA 1
ATOM 1709 C C . MET A 1 216 ? 17.372 4.284 5.024 1.00 93.12 216 MET A C 1
ATOM 1711 O O . MET A 1 216 ? 16.358 4.697 4.470 1.00 93.12 216 MET A O 1
ATOM 1715 N N . SER A 1 217 ? 18.539 4.919 4.926 1.00 91.81 217 SER A N 1
ATOM 1716 C CA . SER A 1 217 ? 18.738 6.140 4.140 1.00 91.81 217 SER A CA 1
ATOM 1717 C C . SER A 1 217 ? 19.514 5.878 2.849 1.00 91.81 217 SER A C 1
ATOM 1719 O O . SER A 1 217 ? 20.227 4.887 2.697 1.00 91.81 217 SER A O 1
ATOM 1721 N N . ILE A 1 218 ? 19.322 6.756 1.869 1.00 90.12 218 ILE A N 1
ATOM 1722 C CA . ILE A 1 218 ? 20.103 6.802 0.640 1.00 90.12 218 ILE A CA 1
ATOM 1723 C C . ILE A 1 218 ? 20.482 8.247 0.334 1.00 90.12 218 ILE A C 1
ATOM 1725 O O . ILE A 1 218 ? 19.630 9.142 0.313 1.00 90.12 218 ILE A O 1
ATOM 1729 N N . ASP A 1 219 ? 21.767 8.445 0.059 1.00 86.62 219 ASP A N 1
ATOM 1730 C CA . ASP A 1 219 ? 22.296 9.715 -0.408 1.00 86.62 219 ASP A CA 1
ATOM 1731 C C . ASP A 1 219 ? 21.844 9.999 -1.840 1.00 86.62 219 ASP A C 1
ATOM 1733 O O . ASP A 1 219 ? 21.945 9.166 -2.747 1.00 86.62 219 ASP A O 1
ATOM 1737 N N . SER A 1 220 ? 21.368 11.219 -2.059 1.00 80.44 220 SER A N 1
ATOM 1738 C CA . SER A 1 220 ? 21.079 11.761 -3.377 1.00 80.44 220 SER A CA 1
ATOM 1739 C C . SER A 1 220 ? 21.696 13.149 -3.501 1.00 80.44 220 SER A C 1
ATOM 1741 O O . SER A 1 220 ? 21.888 13.862 -2.521 1.00 80.44 220 SER A O 1
ATOM 1743 N N . HIS A 1 221 ? 21.939 13.579 -4.738 1.00 75.19 221 HIS A N 1
ATOM 1744 C CA . HIS A 1 221 ? 22.371 14.941 -5.067 1.00 75.19 221 HIS A CA 1
ATOM 1745 C C . HIS A 1 221 ? 21.486 16.046 -4.453 1.00 75.19 221 HIS A C 1
ATOM 1747 O O . HIS A 1 221 ? 21.965 17.152 -4.236 1.00 75.19 221 HIS A O 1
ATOM 1753 N N . ASN A 1 222 ? 20.219 15.737 -4.145 1.00 77.81 222 ASN A N 1
ATOM 1754 C CA . ASN A 1 222 ? 19.248 16.655 -3.539 1.00 77.81 222 ASN A CA 1
ATOM 1755 C C . ASN A 1 222 ? 19.007 16.388 -2.041 1.00 77.81 222 ASN A C 1
ATOM 1757 O O . ASN A 1 222 ? 17.928 16.701 -1.540 1.00 77.81 222 ASN A O 1
ATOM 1761 N N . GLY A 1 223 ? 19.956 15.750 -1.353 1.00 83.06 223 GLY A N 1
ATOM 1762 C CA . GLY A 1 223 ? 19.878 15.430 0.074 1.00 83.06 223 GLY A CA 1
ATOM 1763 C C . GLY A 1 223 ? 19.603 13.956 0.373 1.00 83.06 223 GLY A C 1
ATOM 1764 O O . GLY A 1 223 ? 19.591 13.106 -0.519 1.00 83.06 223 GLY A O 1
ATOM 1765 N N . MET A 1 224 ? 19.386 13.666 1.654 1.00 85.62 224 MET A N 1
ATOM 1766 C CA . MET A 1 224 ? 19.099 12.327 2.168 1.00 85.62 224 MET A CA 1
ATOM 1767 C C . MET A 1 224 ? 17.627 11.959 1.977 1.00 85.62 224 MET A C 1
ATOM 1769 O O . MET A 1 224 ? 16.734 12.750 2.278 1.00 85.62 224 MET A O 1
ATOM 1773 N N . TYR A 1 225 ? 17.372 10.736 1.519 1.00 87.94 225 TYR A N 1
ATOM 1774 C CA . TYR A 1 225 ? 16.025 10.181 1.375 1.00 87.94 225 TYR A CA 1
ATOM 1775 C C . TYR A 1 225 ? 15.926 8.839 2.088 1.00 87.94 225 TYR A C 1
ATOM 1777 O O . TYR A 1 225 ? 16.915 8.123 2.217 1.00 87.94 225 TYR A O 1
ATOM 1785 N N . TRP A 1 226 ? 14.718 8.442 2.485 1.00 90.75 226 TRP A N 1
ATOM 1786 C CA . TRP A 1 226 ? 14.484 7.080 2.955 1.00 90.75 226 TRP A CA 1
ATOM 1787 C C . TRP A 1 226 ? 14.593 6.077 1.796 1.00 90.75 226 TRP A C 1
ATOM 1789 O O . TRP A 1 226 ? 13.886 6.164 0.788 1.00 90.75 226 TRP A O 1
ATOM 1799 N N . ALA A 1 227 ? 15.469 5.090 1.950 1.00 90.25 227 ALA A N 1
ATOM 1800 C CA . ALA A 1 227 ? 15.580 3.933 1.088 1.00 90.25 227 ALA A CA 1
ATOM 1801 C C . ALA A 1 227 ? 14.366 3.020 1.299 1.00 90.25 227 ALA A C 1
ATOM 1803 O O . ALA A 1 227 ? 14.209 2.383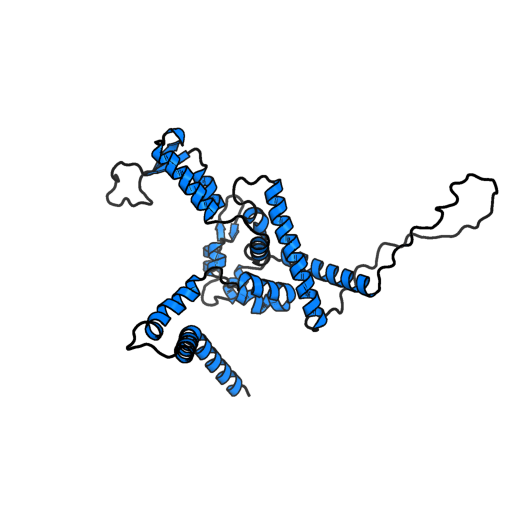 2.340 1.00 90.25 227 ALA A O 1
ATOM 1804 N N . LEU A 1 228 ? 13.520 2.902 0.272 1.00 87.50 228 LEU A N 1
ATOM 1805 C CA . LEU A 1 228 ? 12.287 2.112 0.342 1.00 87.50 228 LEU A CA 1
ATOM 1806 C C . LEU A 1 228 ? 12.530 0.652 0.771 1.00 87.50 228 LEU A C 1
ATOM 1808 O O . LEU A 1 228 ? 11.746 0.099 1.535 1.00 87.50 228 LEU A O 1
ATOM 1812 N N . LEU A 1 229 ? 13.621 0.028 0.312 1.00 87.69 229 LEU A N 1
ATOM 1813 C CA . LEU A 1 229 ? 13.984 -1.334 0.724 1.00 87.69 229 LEU A CA 1
ATOM 1814 C C . LEU A 1 229 ? 14.347 -1.416 2.212 1.00 87.69 229 LEU A C 1
ATOM 1816 O O . LEU A 1 229 ? 13.956 -2.377 2.867 1.00 87.69 229 LEU A O 1
ATOM 1820 N N . GLY A 1 230 ? 15.034 -0.405 2.748 1.00 90.69 230 GLY A N 1
ATOM 1821 C CA . GLY A 1 230 ? 15.323 -0.313 4.177 1.00 90.69 230 GLY A CA 1
ATOM 1822 C C . GLY A 1 230 ? 14.045 -0.148 5.000 1.00 90.69 230 GLY A C 1
ATOM 1823 O O . GLY A 1 230 ? 13.851 -0.871 5.973 1.00 90.69 230 GLY A O 1
ATOM 1824 N N . LEU A 1 231 ? 13.112 0.702 4.549 1.00 91.75 231 LEU A N 1
ATOM 1825 C CA . LEU A 1 231 ? 11.792 0.830 5.180 1.00 91.75 231 LEU A CA 1
ATOM 1826 C C . LEU A 1 231 ? 11.026 -0.504 5.185 1.00 91.75 231 LEU A C 1
ATOM 1828 O O . LEU A 1 231 ? 10.411 -0.852 6.185 1.00 91.75 231 LEU A O 1
ATOM 1832 N N . TYR A 1 232 ? 11.058 -1.278 4.095 1.00 89.88 232 TYR A N 1
ATOM 1833 C CA . TYR A 1 232 ? 10.420 -2.602 4.066 1.00 89.88 232 TYR A CA 1
ATOM 1834 C C . TYR A 1 232 ? 11.102 -3.624 4.979 1.00 89.88 232 TYR A C 1
ATOM 1836 O O . TYR A 1 232 ? 10.422 -4.502 5.501 1.00 89.88 232 TYR A O 1
ATOM 1844 N N . LYS A 1 233 ? 12.425 -3.533 5.146 1.00 92.56 233 LYS A N 1
ATOM 1845 C CA . LYS A 1 233 ? 13.204 -4.463 5.970 1.00 92.56 233 LYS A CA 1
ATOM 1846 C C . LYS A 1 233 ? 12.952 -4.255 7.463 1.00 92.56 233 LYS A C 1
ATOM 1848 O O . LYS A 1 233 ? 12.835 -5.238 8.184 1.00 92.56 233 LYS A O 1
ATOM 1853 N N . TYR A 1 234 ? 12.866 -3.001 7.904 1.00 94.19 234 TYR A N 1
ATOM 1854 C CA . TYR A 1 234 ? 12.863 -2.656 9.329 1.00 94.19 234 TYR A CA 1
ATOM 1855 C C . TYR A 1 234 ? 11.523 -2.182 9.881 1.00 94.19 234 TYR A C 1
ATOM 1857 O O . TYR A 1 234 ? 11.396 -2.032 11.094 1.00 94.19 234 TYR A O 1
ATOM 1865 N N . ILE A 1 235 ? 10.530 -1.937 9.024 1.00 94.00 235 ILE A N 1
ATOM 1866 C CA . ILE A 1 235 ? 9.238 -1.399 9.451 1.00 94.00 235 ILE A CA 1
ATOM 1867 C C . ILE A 1 235 ? 8.113 -2.337 9.044 1.00 94.00 235 ILE A C 1
ATOM 1869 O O . ILE A 1 235 ? 7.754 -2.450 7.865 1.00 94.00 235 ILE A O 1
ATOM 1873 N N . ASP A 1 236 ? 7.486 -2.929 10.054 1.00 93.31 236 ASP A N 1
ATOM 1874 C CA . ASP A 1 236 ? 6.181 -3.550 9.923 1.00 93.31 236 ASP A CA 1
ATOM 1875 C C . ASP A 1 236 ? 5.094 -2.474 10.067 1.00 93.31 236 ASP A C 1
ATOM 1877 O O . ASP A 1 236 ? 4.785 -1.975 11.154 1.00 93.31 236 ASP A O 1
ATOM 1881 N N . VAL A 1 237 ? 4.514 -2.098 8.926 1.00 92.62 237 VAL A N 1
ATOM 1882 C CA . VAL A 1 237 ? 3.440 -1.100 8.851 1.00 92.62 237 VAL A CA 1
ATOM 1883 C C . VAL A 1 237 ? 2.147 -1.602 9.485 1.00 92.62 237 VAL A C 1
ATOM 1885 O O . VAL A 1 237 ? 1.418 -0.802 10.064 1.00 92.62 237 VAL A O 1
ATOM 1888 N N . LEU A 1 238 ? 1.850 -2.902 9.415 1.00 91.38 238 LEU A N 1
ATOM 1889 C CA . LEU A 1 238 ? 0.641 -3.443 10.038 1.00 91.38 238 LEU A CA 1
ATOM 1890 C C . LEU A 1 238 ? 0.768 -3.417 11.562 1.00 91.38 238 LEU A C 1
ATOM 1892 O O . LEU A 1 238 ? -0.189 -3.050 12.243 1.00 91.38 238 LEU A O 1
ATOM 1896 N N . LYS A 1 239 ? 1.964 -3.714 12.084 1.00 92.19 239 LYS A N 1
ATOM 1897 C CA . LYS A 1 239 ? 2.286 -3.525 13.503 1.00 92.19 239 LYS A CA 1
ATOM 1898 C C . LYS A 1 239 ? 2.169 -2.053 13.913 1.00 92.19 239 LYS A C 1
ATOM 1900 O O . LYS A 1 239 ? 1.486 -1.755 14.887 1.00 92.19 239 LYS A O 1
ATOM 1905 N N . TRP A 1 240 ? 2.726 -1.128 13.126 1.00 94.31 240 TRP A N 1
ATOM 1906 C CA . TRP A 1 240 ? 2.604 0.313 13.389 1.00 94.31 240 TRP A CA 1
ATOM 1907 C C . TRP A 1 240 ? 1.142 0.789 13.424 1.00 94.31 240 TRP A C 1
ATOM 1909 O O . TRP A 1 240 ? 0.758 1.544 14.319 1.00 94.31 240 TRP A O 1
ATOM 1919 N N . PHE A 1 241 ? 0.298 0.316 12.498 1.00 93.50 241 PHE A N 1
ATOM 1920 C CA . PHE A 1 241 ? -1.137 0.605 12.540 1.00 93.50 241 PHE A CA 1
ATOM 1921 C C . PHE A 1 241 ? -1.798 0.039 13.798 1.00 93.50 241 PHE A C 1
ATOM 1923 O O . PHE A 1 241 ? -2.622 0.725 14.384 1.00 93.50 241 PHE A O 1
ATOM 1930 N N . SER A 1 242 ? -1.441 -1.168 14.235 1.00 90.38 242 SER A N 1
ATOM 1931 C CA . SER A 1 242 ? -2.002 -1.761 15.456 1.00 90.38 242 SER A CA 1
ATOM 1932 C C . SER A 1 242 ? -1.606 -1.013 16.733 1.00 90.38 242 SER A C 1
ATOM 1934 O O . SER A 1 242 ? -2.377 -1.004 17.688 1.00 90.38 242 SER A O 1
ATOM 1936 N N . GLU A 1 243 ? -0.400 -0.447 16.787 1.00 90.00 243 GLU A N 1
ATOM 1937 C CA . GLU A 1 243 ? 0.148 0.172 18.001 1.00 90.00 243 GLU A CA 1
ATOM 1938 C C . GLU A 1 243 ? -0.185 1.666 18.097 1.00 90.00 243 GLU A C 1
ATOM 1940 O O . GLU A 1 243 ? -0.550 2.151 19.166 1.00 90.00 243 GLU A O 1
ATOM 1945 N N . VAL A 1 244 ? -0.081 2.390 16.979 1.00 89.75 244 VAL A N 1
ATOM 1946 C CA . VAL A 1 244 ? -0.190 3.859 16.931 1.00 89.75 244 VAL A CA 1
ATOM 1947 C C . VAL A 1 244 ? -1.310 4.300 15.993 1.00 89.75 244 VAL A C 1
ATOM 1949 O O . VAL A 1 244 ? -2.162 5.111 16.362 1.00 89.75 244 VAL A O 1
ATOM 1952 N N . GLY A 1 245 ? -1.334 3.753 14.775 1.00 88.25 245 GLY A N 1
ATOM 1953 C CA . GLY A 1 245 ? -2.226 4.234 13.720 1.00 88.25 245 GLY A CA 1
ATOM 1954 C C . GLY A 1 245 ? -3.717 4.035 14.013 1.00 88.25 245 GLY A C 1
ATOM 1955 O O . GLY A 1 245 ? -4.519 4.867 13.612 1.00 88.25 245 GLY A O 1
ATOM 1956 N N . GLU A 1 246 ? -4.110 2.979 14.728 1.00 92.00 246 GLU A N 1
ATOM 1957 C CA . GLU A 1 246 ? -5.510 2.688 15.067 1.00 92.00 246 GLU A CA 1
ATOM 1958 C C . GLU A 1 246 ? -6.065 3.651 16.117 1.00 92.00 246 GLU A C 1
ATOM 1960 O O . GLU A 1 246 ? -7.254 3.949 16.083 1.00 92.00 246 GLU A O 1
ATOM 1965 N N . GLN A 1 247 ? -5.216 4.187 17.000 1.00 90.50 247 GLN A N 1
ATOM 1966 C CA . GLN A 1 247 ? -5.633 5.189 17.982 1.00 90.50 247 GLN A CA 1
ATOM 1967 C C . GLN A 1 247 ? -5.861 6.555 17.326 1.00 90.50 247 GLN A C 1
ATOM 1969 O O . GLN A 1 247 ? -6.833 7.234 17.643 1.00 90.50 247 GLN A O 1
ATOM 1974 N N . GLN A 1 248 ? -4.977 6.946 16.402 1.00 90.62 248 GLN A N 1
ATOM 1975 C CA . GLN A 1 248 ? -5.037 8.251 15.735 1.00 90.62 248 GLN A CA 1
ATOM 1976 C C . GLN A 1 248 ? -6.018 8.263 14.555 1.00 90.62 248 GLN A C 1
ATOM 1978 O O . GLN A 1 248 ? -6.793 9.199 14.397 1.00 90.62 248 GLN A O 1
ATOM 1983 N N . PHE A 1 249 ? -6.032 7.197 13.751 1.00 94.25 249 PHE A N 1
ATOM 1984 C CA . PHE A 1 249 ? -6.838 7.088 12.537 1.00 94.25 249 PHE A CA 1
ATOM 1985 C C . PHE A 1 249 ? -7.590 5.744 12.470 1.00 94.25 249 PHE A C 1
ATOM 1987 O O . PHE A 1 249 ? -7.281 4.911 11.612 1.00 94.25 249 PHE A O 1
ATOM 1994 N N . PRO A 1 250 ? -8.612 5.499 13.317 1.00 94.06 250 PRO A N 1
ATOM 1995 C CA . PRO A 1 250 ? -9.290 4.199 13.395 1.00 94.06 250 PRO A CA 1
ATOM 1996 C C . PRO A 1 250 ? -9.845 3.692 12.051 1.00 94.06 250 PRO A C 1
ATOM 1998 O O . PRO A 1 250 ? -9.698 2.519 11.698 1.00 94.06 250 PRO A O 1
ATOM 2001 N N . SER A 1 251 ? -10.464 4.582 11.271 1.00 95.25 251 SER A N 1
ATOM 2002 C CA . SER A 1 251 ? -11.040 4.271 9.956 1.00 95.25 251 SER A CA 1
ATOM 2003 C C . SER A 1 251 ? -9.972 3.970 8.904 1.00 95.25 251 SER A C 1
ATOM 2005 O O . SER A 1 251 ? -10.108 3.006 8.146 1.00 95.25 251 SER A O 1
ATOM 2007 N N . ILE A 1 252 ? -8.884 4.743 8.882 1.00 96.25 252 ILE A N 1
ATOM 2008 C CA . ILE A 1 252 ? -7.752 4.523 7.973 1.00 96.25 252 ILE A CA 1
ATOM 2009 C C . ILE A 1 252 ? -7.001 3.246 8.345 1.00 96.25 252 ILE A C 1
ATOM 2011 O O . ILE A 1 252 ? -6.673 2.462 7.462 1.00 96.25 252 ILE A O 1
ATOM 2015 N N . ALA A 1 253 ? -6.773 2.987 9.633 1.00 94.69 253 ALA A N 1
ATOM 2016 C CA . ALA A 1 253 ? -6.116 1.775 10.108 1.00 94.69 253 ALA A CA 1
ATOM 2017 C C . ALA A 1 253 ? -6.918 0.515 9.756 1.00 94.69 253 ALA A C 1
ATOM 2019 O O . ALA A 1 253 ? -6.348 -0.521 9.404 1.00 94.69 253 ALA A O 1
ATOM 2020 N N . LEU A 1 254 ? -8.253 0.582 9.811 1.00 93.38 254 LEU A N 1
ATOM 2021 C CA . LEU A 1 254 ? -9.108 -0.503 9.334 1.00 93.38 254 LEU A CA 1
ATOM 2022 C C . LEU A 1 254 ? -8.966 -0.709 7.818 1.00 93.38 254 LEU A C 1
ATOM 2024 O O . LEU A 1 254 ? -8.743 -1.839 7.380 1.00 93.38 254 LEU A O 1
ATOM 2028 N N . LEU A 1 255 ? -9.012 0.363 7.022 1.00 94.25 255 LEU A N 1
ATOM 2029 C CA . LEU A 1 255 ? -8.787 0.280 5.576 1.00 94.25 255 LEU A CA 1
ATOM 2030 C C . LEU A 1 255 ? -7.399 -0.262 5.228 1.00 94.25 255 LEU A C 1
ATOM 2032 O O . LEU A 1 255 ? -7.278 -1.143 4.380 1.00 94.25 255 LEU A O 1
ATOM 2036 N N . ALA A 1 256 ? -6.355 0.209 5.903 1.00 93.50 256 ALA A N 1
ATOM 2037 C CA . ALA A 1 256 ? -4.994 -0.258 5.705 1.00 93.50 256 ALA A CA 1
ATOM 2038 C C . ALA A 1 256 ? -4.882 -1.761 5.984 1.00 93.50 256 ALA A C 1
ATOM 2040 O O . ALA A 1 256 ? -4.321 -2.484 5.168 1.00 93.50 256 ALA A O 1
ATOM 2041 N N . ARG A 1 257 ? -5.497 -2.275 7.056 1.00 90.12 257 ARG A N 1
ATOM 2042 C CA . ARG A 1 257 ? -5.548 -3.725 7.314 1.00 90.12 257 ARG A CA 1
ATOM 2043 C C . ARG A 1 257 ? -6.282 -4.493 6.213 1.00 90.12 257 ARG A C 1
ATOM 2045 O O . ARG A 1 257 ? -5.794 -5.533 5.779 1.00 90.12 257 ARG A O 1
ATOM 2052 N N . ILE A 1 258 ? -7.412 -3.977 5.725 1.00 89.75 258 ILE A N 1
ATOM 2053 C CA . ILE A 1 258 ? -8.195 -4.610 4.650 1.00 89.75 258 ILE A CA 1
ATOM 2054 C C . ILE A 1 258 ? -7.417 -4.636 3.329 1.00 89.75 258 ILE A C 1
ATOM 2056 O O . ILE A 1 258 ? -7.465 -5.631 2.608 1.00 89.75 258 ILE A O 1
ATOM 2060 N N . HIS A 1 259 ? -6.729 -3.552 2.977 1.00 89.31 259 HIS A N 1
ATOM 2061 C CA . HIS A 1 259 ? -6.072 -3.406 1.678 1.00 89.31 259 HIS A CA 1
ATOM 2062 C C . HIS A 1 259 ? -4.639 -3.943 1.661 1.00 89.31 259 HIS A C 1
ATOM 2064 O O . HIS A 1 259 ? -4.266 -4.629 0.711 1.00 89.31 259 HIS A O 1
ATOM 2070 N N . LEU A 1 260 ? -3.851 -3.677 2.705 1.00 88.25 260 LEU A N 1
ATOM 2071 C CA . LEU A 1 260 ? -2.459 -4.124 2.817 1.00 88.25 260 LEU A CA 1
ATOM 2072 C C . LEU A 1 260 ? -2.349 -5.565 3.334 1.00 88.25 260 LEU A C 1
ATOM 2074 O O . LEU A 1 260 ? -1.383 -6.250 3.016 1.00 88.25 260 LEU A O 1
ATOM 2078 N N . GLY A 1 261 ? -3.342 -6.049 4.090 1.00 81.88 261 GLY A N 1
ATOM 2079 C CA . GLY A 1 261 ? -3.394 -7.436 4.569 1.00 81.88 261 GLY A CA 1
ATOM 2080 C C . GLY A 1 261 ? -3.791 -8.459 3.497 1.00 81.88 261 GLY A C 1
ATOM 2081 O O . GLY A 1 261 ? -3.681 -9.664 3.721 1.00 81.88 261 GLY A O 1
ATOM 2082 N N . LYS A 1 262 ? -4.242 -8.012 2.317 1.00 79.19 262 LYS A N 1
ATOM 2083 C CA . LYS A 1 262 ? -4.546 -8.905 1.193 1.00 79.19 262 LYS A CA 1
ATOM 2084 C C . LYS A 1 262 ? -3.251 -9.486 0.630 1.00 79.19 262 LYS A C 1
ATOM 2086 O O . LYS A 1 262 ? -2.414 -8.768 0.088 1.00 79.19 262 LYS A O 1
ATOM 2091 N N . ILE A 1 263 ? -3.116 -10.808 0.705 1.00 64.38 263 ILE A N 1
ATOM 2092 C CA . ILE A 1 263 ? -1.995 -11.523 0.093 1.00 64.38 263 ILE A CA 1
ATOM 2093 C C . ILE A 1 263 ? -2.132 -11.399 -1.429 1.00 64.38 263 ILE A C 1
ATOM 2095 O O . ILE A 1 263 ? -3.085 -11.896 -2.024 1.00 64.38 263 ILE A O 1
ATOM 2099 N N . SER A 1 264 ? -1.167 -10.744 -2.071 1.00 62.59 264 SER A N 1
ATOM 2100 C CA . SER A 1 264 ? -1.148 -10.503 -3.522 1.00 62.59 264 SER A CA 1
ATOM 2101 C C . SER A 1 264 ? -0.790 -11.742 -4.356 1.00 62.59 264 SER A C 1
ATOM 2103 O O . SER A 1 264 ? -0.733 -11.668 -5.582 1.00 62.59 264 SER A O 1
ATOM 2105 N N . SER A 1 265 ? -0.540 -12.884 -3.708 1.00 66.62 265 SER A N 1
ATOM 2106 C CA . SER A 1 265 ? -0.121 -14.131 -4.342 1.00 66.62 265 SER A CA 1
ATOM 2107 C C . SER A 1 265 ? -0.792 -15.351 -3.714 1.00 66.62 265 SER A C 1
ATOM 2109 O O . SER A 1 265 ? -0.795 -15.524 -2.495 1.00 66.62 265 SER A O 1
ATOM 2111 N N . SER A 1 266 ? -1.268 -16.263 -4.562 1.00 69.69 266 SER A N 1
ATOM 2112 C CA . SER A 1 266 ? -1.706 -17.605 -4.164 1.00 69.69 266 SER A CA 1
ATOM 2113 C C . SER A 1 266 ? -0.550 -18.512 -3.734 1.00 69.69 266 SER A C 1
ATOM 2115 O O . SER A 1 266 ? -0.805 -19.590 -3.207 1.00 69.69 266 SER A O 1
ATOM 2117 N N . ALA A 1 267 ? 0.715 -18.101 -3.889 1.00 68.12 267 ALA A N 1
ATOM 2118 C CA . ALA A 1 267 ? 1.875 -18.939 -3.577 1.00 68.12 267 ALA A CA 1
ATOM 2119 C C . ALA A 1 267 ? 1.900 -19.417 -2.114 1.00 68.12 267 ALA A C 1
ATOM 2121 O O . ALA A 1 267 ? 2.439 -20.480 -1.808 1.00 68.12 267 ALA A O 1
ATOM 2122 N N . TYR A 1 268 ? 1.305 -18.656 -1.189 1.00 64.88 268 TYR A N 1
ATOM 2123 C CA . TYR A 1 268 ? 1.119 -19.119 0.187 1.00 64.88 268 TYR A CA 1
ATOM 2124 C C . TYR A 1 268 ? 0.175 -20.331 0.251 1.00 64.88 268 TYR A C 1
ATOM 2126 O O 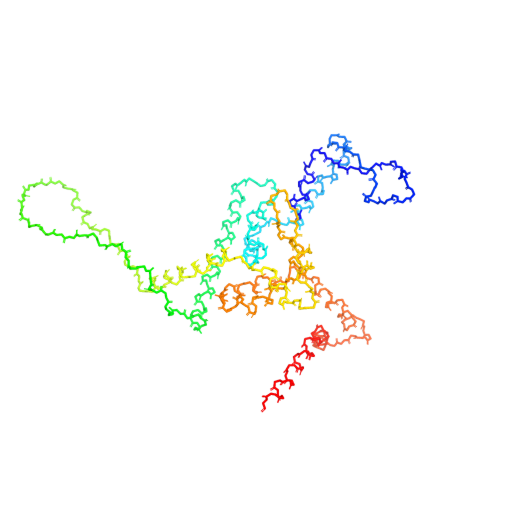. TYR A 1 268 ? 0.507 -21.341 0.870 1.00 64.88 268 TYR A O 1
ATOM 2134 N N . GLN A 1 269 ? -0.962 -20.268 -0.448 1.00 74.25 269 GLN A N 1
ATOM 2135 C CA . GLN A 1 269 ? -1.893 -21.392 -0.571 1.00 74.25 269 GLN A CA 1
ATOM 2136 C C . GLN A 1 269 ? -1.227 -22.579 -1.281 1.00 74.25 269 GLN A C 1
ATOM 2138 O O . GLN A 1 269 ? -1.395 -23.715 -0.856 1.00 74.25 269 GLN A O 1
ATOM 2143 N N . GLU A 1 270 ? -0.386 -22.339 -2.288 1.00 81.19 270 GLU A N 1
ATOM 2144 C CA . GLU A 1 270 ? 0.380 -23.399 -2.958 1.00 81.19 270 GLU A CA 1
ATOM 2145 C C . GLU A 1 270 ? 1.332 -24.137 -2.006 1.00 81.19 270 GLU A C 1
ATOM 2147 O O . GLU A 1 270 ? 1.459 -25.357 -2.102 1.00 81.19 270 GLU A O 1
ATOM 2152 N N . ARG A 1 271 ? 1.951 -23.456 -1.028 1.00 82.69 271 ARG A N 1
ATOM 2153 C CA . ARG A 1 271 ? 2.743 -24.134 0.021 1.00 82.69 271 ARG A CA 1
ATOM 2154 C C . ARG A 1 271 ? 1.873 -24.987 0.947 1.00 82.69 271 ARG A C 1
ATOM 2156 O O . ARG A 1 271 ? 2.294 -26.087 1.326 1.00 82.69 271 ARG A O 1
ATOM 2163 N N . VAL A 1 272 ? 0.665 -24.514 1.268 1.00 83.06 272 VAL A N 1
ATOM 2164 C CA . VAL A 1 272 ? -0.339 -25.290 2.017 1.00 83.06 272 VAL A CA 1
ATOM 2165 C C . VAL A 1 272 ? -0.711 -26.547 1.237 1.00 83.06 272 VAL A C 1
ATOM 2167 O O . VAL A 1 272 ? -0.672 -27.645 1.788 1.00 83.06 272 VAL A O 1
ATOM 2170 N N . PHE A 1 273 ? -0.989 -26.422 -0.059 1.00 83.06 273 PHE A N 1
ATOM 2171 C CA . PHE A 1 273 ? -1.348 -27.555 -0.911 1.00 83.06 273 PHE A CA 1
ATOM 2172 C C . PHE A 1 273 ? -0.181 -28.515 -1.145 1.00 83.06 273 PHE A C 1
ATOM 2174 O O . PHE A 1 273 ? -0.380 -29.726 -1.096 1.00 83.06 273 PHE A O 1
ATOM 2181 N N . SER A 1 274 ? 1.039 -28.004 -1.308 1.00 85.62 274 SER A N 1
ATOM 2182 C CA . SER A 1 274 ? 2.253 -28.820 -1.427 1.00 85.62 274 SER A CA 1
ATOM 2183 C C . SER A 1 274 ? 2.470 -29.677 -0.178 1.00 85.62 274 SER A C 1
ATOM 2185 O O . SER A 1 274 ? 2.645 -30.892 -0.264 1.00 85.62 274 SER A O 1
ATOM 2187 N N . THR A 1 275 ? 2.321 -29.076 1.004 1.00 85.00 275 THR A N 1
ATOM 2188 C CA . THR A 1 275 ? 2.279 -29.819 2.270 1.00 85.00 275 THR A CA 1
ATOM 2189 C C . THR A 1 275 ? 1.153 -30.853 2.285 1.00 85.00 275 THR A C 1
ATOM 2191 O O . THR A 1 275 ? 1.336 -31.991 2.721 1.00 85.00 275 THR A O 1
ATOM 2194 N N . GLY A 1 276 ? -0.035 -30.431 1.855 1.00 85.56 276 GLY A N 1
ATOM 2195 C CA . GLY A 1 276 ? -1.241 -31.243 1.833 1.00 85.56 276 GLY A CA 1
ATOM 2196 C C . GLY A 1 276 ? -1.166 -32.439 0.898 1.00 85.56 276 GLY A C 1
ATOM 2197 O O . GLY A 1 276 ? -1.869 -33.419 1.130 1.00 85.56 276 GLY A O 1
ATOM 2198 N N . GLY A 1 277 ? -0.263 -32.422 -0.084 1.00 87.25 277 GLY A N 1
ATOM 2199 C CA . GLY A 1 277 ? -0.034 -33.535 -1.002 1.00 87.25 277 GLY A CA 1
ATOM 2200 C C . GLY A 1 277 ? 0.255 -34.859 -0.292 1.00 87.25 277 GLY A C 1
ATOM 2201 O O . GLY A 1 277 ? -0.178 -35.905 -0.765 1.00 87.25 277 GLY A O 1
ATOM 2202 N N . ILE A 1 278 ? 0.892 -34.833 0.886 1.00 85.75 278 ILE A N 1
ATOM 2203 C CA . ILE A 1 278 ? 1.163 -36.050 1.668 1.00 85.75 278 ILE A CA 1
ATOM 2204 C C . ILE A 1 278 ? -0.138 -36.679 2.186 1.00 85.75 278 ILE A C 1
ATOM 2206 O O . ILE A 1 278 ? -0.310 -37.892 2.099 1.00 85.75 278 ILE A O 1
ATOM 2210 N N . VAL A 1 279 ? -1.055 -35.869 2.717 1.00 86.44 279 VAL A N 1
ATOM 2211 C CA . VAL A 1 279 ? -2.293 -36.345 3.364 1.00 86.44 279 VAL A CA 1
ATOM 2212 C C . VAL A 1 279 ? -3.482 -36.428 2.407 1.00 86.44 279 VAL A C 1
ATOM 2214 O O . VAL A 1 279 ? -4.501 -37.015 2.752 1.00 86.44 279 VAL A O 1
ATOM 2217 N N . MET A 1 280 ? -3.360 -35.875 1.198 1.00 86.50 280 MET A N 1
ATOM 2218 C CA . MET A 1 280 ? -4.405 -35.900 0.169 1.00 86.50 280 MET A CA 1
ATOM 2219 C C . MET A 1 280 ? -4.049 -36.757 -1.058 1.00 86.50 280 MET A C 1
ATOM 2221 O O . MET A 1 280 ? -4.953 -37.141 -1.795 1.00 86.50 280 MET A O 1
ATOM 2225 N N . GLY A 1 281 ? -2.769 -37.070 -1.293 1.00 85.12 281 GLY A N 1
ATOM 2226 C CA . GLY A 1 281 ? -2.304 -37.742 -2.513 1.00 85.12 281 GLY A CA 1
ATOM 2227 C C . GLY A 1 281 ? -2.262 -39.275 -2.417 1.00 85.12 281 GLY A C 1
ATOM 2228 O O . GLY A 1 281 ? -3.190 -39.936 -2.888 1.00 85.12 281 GLY A O 1
ATOM 2229 N N . PRO A 1 282 ? -1.194 -39.883 -1.864 1.00 88.00 282 PRO A N 1
ATOM 2230 C CA . PRO A 1 282 ? -1.014 -41.336 -1.901 1.00 88.00 282 PRO A CA 1
ATOM 2231 C C . PRO A 1 282 ? -2.050 -42.093 -1.063 1.00 88.00 282 PRO A C 1
ATOM 2233 O O . PRO A 1 282 ? -2.282 -41.744 0.090 1.00 88.00 282 PRO A O 1
ATOM 2236 N N . LEU A 1 283 ? -2.590 -43.205 -1.581 1.00 85.81 283 LEU A N 1
ATOM 2237 C CA . LEU A 1 283 ? -3.605 -44.019 -0.885 1.00 85.81 283 LEU A CA 1
ATOM 2238 C C . LEU A 1 283 ? -3.176 -44.433 0.534 1.00 85.81 283 LEU A C 1
ATOM 2240 O O . LEU A 1 283 ? -3.998 -44.449 1.444 1.00 85.81 283 LEU A O 1
ATOM 2244 N N . ARG A 1 284 ? -1.882 -44.721 0.726 1.00 89.25 284 ARG A N 1
ATOM 2245 C CA . ARG A 1 284 ? -1.303 -45.146 2.010 1.00 89.25 284 ARG A CA 1
ATOM 2246 C C . ARG A 1 284 ? -1.353 -44.062 3.092 1.00 89.25 284 ARG A C 1
ATOM 2248 O O . ARG A 1 284 ? -1.420 -44.392 4.271 1.00 89.25 284 ARG A O 1
ATOM 2255 N N . THR A 1 285 ? -1.265 -42.794 2.706 1.00 86.25 285 THR A N 1
ATOM 2256 C CA . THR A 1 285 ? -1.186 -41.642 3.620 1.00 86.25 285 THR A CA 1
ATOM 2257 C C . THR A 1 285 ? -2.416 -40.743 3.543 1.00 86.25 285 THR A C 1
ATOM 2259 O O . THR A 1 285 ? -2.520 -39.782 4.304 1.00 86.25 285 THR A O 1
ATOM 2262 N N . ARG A 1 286 ? -3.355 -41.062 2.644 1.00 89.56 286 ARG A N 1
ATOM 2263 C CA . ARG A 1 286 ? -4.571 -40.296 2.412 1.00 89.56 286 ARG A CA 1
ATOM 2264 C C . ARG A 1 286 ? -5.479 -40.339 3.635 1.00 89.56 286 ARG A C 1
ATOM 2266 O O . ARG A 1 286 ? -5.874 -41.410 4.091 1.00 89.56 286 ARG A O 1
ATOM 2273 N N . THR A 1 287 ? -5.839 -39.166 4.135 1.00 89.94 287 THR A N 1
ATOM 2274 C CA . THR A 1 287 ? -6.854 -38.993 5.173 1.00 89.94 287 THR A CA 1
ATOM 2275 C C . THR A 1 287 ? -8.170 -38.529 4.551 1.00 89.94 287 THR A C 1
ATOM 2277 O O . THR A 1 287 ? -8.219 -38.111 3.392 1.00 89.94 287 THR A O 1
ATOM 2280 N N . ASP A 1 288 ? -9.271 -38.656 5.291 1.00 91.81 288 ASP A N 1
ATOM 2281 C CA . ASP A 1 288 ? -10.546 -38.080 4.872 1.00 91.81 288 ASP A CA 1
ATOM 2282 C C . ASP A 1 288 ? -10.445 -36.547 4.783 1.00 91.81 288 ASP A C 1
ATOM 2284 O O . ASP A 1 288 ? -9.658 -35.921 5.496 1.00 91.81 288 ASP A O 1
ATOM 2288 N N . GLY A 1 289 ? -11.255 -35.928 3.918 1.00 88.19 289 GLY A N 1
ATOM 2289 C CA . GLY A 1 289 ? -11.134 -34.500 3.602 1.00 88.19 289 GLY A CA 1
ATOM 2290 C C . GLY A 1 289 ? -11.217 -33.581 4.825 1.00 88.19 289 GLY A C 1
ATOM 2291 O O . GLY A 1 289 ? -10.404 -32.669 4.958 1.00 88.19 289 GLY A O 1
ATOM 2292 N N . ARG A 1 290 ? -12.126 -33.862 5.773 1.00 90.62 290 ARG A N 1
ATOM 2293 C CA . ARG A 1 290 ? -12.247 -33.066 7.009 1.00 90.62 290 ARG A CA 1
ATOM 2294 C C . ARG A 1 290 ? -11.009 -33.192 7.890 1.00 90.62 290 ARG A C 1
ATOM 2296 O O . ARG A 1 290 ? -10.586 -32.217 8.515 1.00 90.62 290 ARG A O 1
ATOM 2303 N N . ARG A 1 291 ? -10.426 -34.387 7.985 1.00 90.56 291 ARG A N 1
ATOM 2304 C CA . ARG A 1 291 ? -9.201 -34.609 8.755 1.00 90.56 291 ARG A CA 1
ATOM 2305 C C . ARG A 1 291 ? -7.985 -33.977 8.087 1.00 90.56 291 ARG A C 1
ATOM 2307 O O . ARG A 1 291 ? -7.197 -33.354 8.797 1.00 90.56 291 ARG A O 1
ATOM 2314 N N . ALA A 1 292 ? -7.854 -34.086 6.766 1.00 88.81 292 ALA A N 1
ATOM 2315 C CA . ALA A 1 292 ? -6.793 -33.436 5.998 1.00 88.81 292 ALA A CA 1
ATOM 2316 C C . ALA A 1 292 ? -6.824 -31.911 6.186 1.00 88.81 292 ALA A C 1
ATOM 2318 O O . ALA A 1 292 ? -5.802 -31.305 6.508 1.00 88.81 292 ALA A O 1
ATOM 2319 N N . GLU A 1 293 ? -8.009 -31.304 6.084 1.00 89.75 293 GLU A N 1
ATOM 2320 C CA . GLU A 1 293 ? -8.219 -29.871 6.303 1.00 89.75 293 GLU A CA 1
ATOM 2321 C C . GLU A 1 293 ? -7.772 -29.442 7.708 1.00 89.75 293 GLU A C 1
ATOM 2323 O O . GLU A 1 293 ? -6.933 -28.550 7.855 1.00 89.75 293 GLU A O 1
ATOM 2328 N N . ARG A 1 294 ? -8.253 -30.128 8.755 1.00 90.62 294 ARG A N 1
ATOM 2329 C CA . ARG A 1 294 ? -7.856 -29.836 10.144 1.00 90.62 294 ARG A CA 1
ATOM 2330 C C . ARG A 1 294 ? -6.353 -29.984 10.358 1.00 90.62 294 ARG A C 1
ATOM 2332 O O . ARG A 1 294 ? -5.750 -29.153 11.031 1.00 90.62 294 ARG A O 1
ATOM 2339 N N . GLN A 1 295 ? -5.738 -31.027 9.802 1.00 89.62 295 GLN A N 1
ATOM 2340 C CA . GLN A 1 295 ? -4.295 -31.249 9.914 1.00 89.62 295 GLN A CA 1
ATOM 2341 C C . GLN A 1 295 ? -3.497 -30.117 9.261 1.00 89.62 295 GLN A C 1
ATOM 2343 O O . GLN A 1 295 ? -2.513 -29.654 9.841 1.00 89.62 295 GLN A O 1
ATOM 2348 N N . LEU A 1 296 ? -3.931 -29.640 8.093 1.00 89.88 296 LEU A N 1
ATOM 2349 C CA . LEU A 1 296 ? -3.280 -28.534 7.394 1.00 89.88 296 LEU A CA 1
ATOM 2350 C C . LEU A 1 296 ? -3.420 -27.218 8.155 1.00 89.88 296 LEU A C 1
ATOM 2352 O O . LEU A 1 296 ? -2.411 -26.544 8.379 1.00 89.88 296 LEU A O 1
ATOM 2356 N N . LEU A 1 297 ? -4.631 -26.910 8.629 1.00 89.19 297 LEU A N 1
ATOM 2357 C CA . LEU A 1 297 ? -4.901 -25.728 9.449 1.00 89.19 297 LEU A CA 1
ATOM 2358 C C . LEU A 1 297 ? -4.045 -25.716 10.719 1.00 89.19 297 LEU A C 1
ATOM 2360 O O . LEU A 1 297 ? -3.409 -24.708 11.018 1.00 89.19 297 LEU A O 1
ATOM 2364 N N . LEU A 1 298 ? -3.973 -26.834 11.444 1.00 90.50 298 LEU A N 1
ATOM 2365 C CA . LEU A 1 298 ? -3.167 -26.931 12.663 1.00 90.50 298 LEU A CA 1
ATOM 2366 C C . LEU A 1 298 ? -1.665 -26.839 12.378 1.00 90.50 298 LEU A C 1
ATOM 2368 O O . LEU A 1 298 ? -0.937 -26.226 13.155 1.00 90.50 298 LEU A O 1
ATOM 2372 N N . ARG A 1 299 ? -1.185 -27.435 11.277 1.00 89.19 299 ARG A N 1
ATOM 2373 C CA . ARG A 1 299 ? 0.242 -27.408 10.925 1.00 89.19 299 ARG A CA 1
ATOM 2374 C C . ARG A 1 299 ? 0.706 -26.003 10.564 1.00 89.19 299 ARG A C 1
ATOM 2376 O O . ARG A 1 299 ? 1.771 -25.600 11.013 1.00 89.19 299 ARG A O 1
ATOM 2383 N N . HIS A 1 300 ? -0.053 -25.290 9.736 1.00 88.38 300 HIS A N 1
ATOM 2384 C CA . HIS A 1 300 ? 0.358 -23.975 9.229 1.00 88.38 300 HIS A CA 1
ATOM 2385 C C . HIS A 1 300 ? 0.145 -22.846 10.237 1.00 88.38 300 HIS A C 1
ATOM 2387 O O . HIS A 1 300 ? 0.872 -21.863 10.190 1.00 88.38 300 HIS A O 1
ATOM 2393 N N . ASN A 1 301 ? -0.774 -23.021 11.190 1.00 89.44 301 ASN A N 1
ATOM 2394 C CA . ASN A 1 301 ? -0.988 -22.074 12.286 1.00 89.44 301 ASN A CA 1
ATOM 2395 C C . ASN A 1 301 ? -0.291 -22.497 13.589 1.00 89.44 301 ASN A C 1
ATOM 2397 O O . ASN A 1 301 ? -0.610 -21.967 14.649 1.00 89.44 301 ASN A O 1
ATOM 2401 N N . ARG A 1 302 ? 0.624 -23.477 13.553 1.00 90.56 302 ARG A N 1
ATOM 2402 C CA . ARG A 1 302 ? 1.217 -24.062 14.766 1.00 90.56 302 ARG A CA 1
ATOM 2403 C C . ARG A 1 302 ? 1.857 -23.008 15.667 1.00 90.56 302 ARG A C 1
ATOM 2405 O O . ARG A 1 302 ? 1.610 -23.032 16.869 1.00 90.56 302 ARG A O 1
ATOM 2412 N N . ASP A 1 303 ? 2.659 -22.120 15.097 1.00 89.88 303 ASP A N 1
ATOM 2413 C CA . ASP A 1 303 ? 3.415 -21.130 15.868 1.00 89.88 303 ASP A CA 1
ATOM 2414 C C . ASP A 1 303 ? 2.479 -20.094 16.498 1.00 89.88 303 ASP A C 1
ATOM 2416 O O . ASP A 1 303 ? 2.595 -19.796 17.686 1.00 89.88 303 ASP A O 1
ATOM 2420 N N . GLU A 1 304 ? 1.468 -19.651 15.749 1.00 88.69 304 GLU A N 1
ATOM 2421 C CA . GLU A 1 304 ? 0.429 -18.753 16.256 1.00 88.69 304 GLU A CA 1
ATOM 2422 C C . GLU A 1 304 ? -0.389 -19.415 17.375 1.00 88.69 304 GLU A C 1
ATOM 2424 O O . GLU A 1 304 ? -0.608 -18.826 18.429 1.00 88.69 304 GLU A O 1
ATOM 2429 N N . LEU A 1 305 ? -0.762 -20.690 17.221 1.00 89.81 305 LEU A N 1
ATOM 2430 C CA . LEU A 1 305 ? -1.446 -21.453 18.269 1.00 89.81 305 LEU A CA 1
ATOM 2431 C C . LEU A 1 305 ? -0.585 -21.612 19.529 1.00 89.81 305 LEU A C 1
ATOM 2433 O O . LEU A 1 305 ? -1.114 -21.631 20.642 1.00 89.81 305 LEU A O 1
ATOM 2437 N N . VAL A 1 306 ? 0.734 -21.760 19.380 1.00 92.19 306 VAL A N 1
ATOM 2438 C CA . VAL A 1 306 ? 1.666 -21.799 20.516 1.00 92.19 306 VAL A CA 1
ATOM 2439 C C . VAL A 1 306 ? 1.714 -20.439 21.205 1.00 92.19 306 VAL A C 1
ATOM 2441 O O . VAL A 1 306 ? 1.601 -20.394 22.431 1.00 92.19 306 VAL A O 1
ATOM 2444 N N . LYS A 1 307 ? 1.809 -19.348 20.441 1.00 90.88 307 LYS A N 1
ATOM 2445 C CA . LYS A 1 307 ? 1.796 -17.978 20.961 1.00 90.88 307 LYS A CA 1
ATOM 2446 C C . LYS A 1 307 ? 0.503 -17.678 21.723 1.00 90.88 307 LYS A C 1
ATOM 2448 O O . LYS A 1 307 ? 0.562 -17.346 22.901 1.00 90.88 307 LYS A O 1
ATOM 2453 N N . MET A 1 308 ? -0.658 -17.953 21.125 1.00 90.62 308 MET A N 1
ATOM 2454 C CA . MET A 1 308 ? -1.964 -17.791 21.775 1.00 90.62 308 MET A CA 1
ATOM 2455 C C . MET A 1 308 ? -2.067 -18.581 23.087 1.00 90.62 308 MET A C 1
ATOM 2457 O O . MET A 1 308 ? -2.613 -18.090 24.073 1.00 90.62 308 MET A O 1
ATOM 2461 N N . LYS A 1 309 ? -1.511 -19.801 23.142 1.00 89.94 309 LYS A N 1
ATOM 2462 C CA . LYS A 1 309 ? -1.454 -20.587 24.386 1.00 89.94 309 LYS A CA 1
ATOM 2463 C C . LYS A 1 309 ? -0.554 -19.950 25.443 1.00 89.94 309 LYS A C 1
ATOM 2465 O O . LYS A 1 309 ? -0.879 -20.026 26.626 1.00 89.94 309 LYS A O 1
ATOM 2470 N N . GLN A 1 310 ? 0.581 -19.377 25.051 1.00 90.00 310 GLN A N 1
ATOM 2471 C CA . GLN A 1 310 ? 1.472 -18.668 25.972 1.00 90.00 310 GLN A CA 1
ATOM 2472 C C . GLN A 1 310 ? 0.807 -17.401 26.515 1.00 90.00 310 GLN A C 1
ATOM 2474 O O . GLN A 1 310 ? 0.838 -17.175 27.723 1.00 90.00 310 GLN A O 1
ATOM 2479 N N . ASP A 1 311 ? 0.159 -16.626 25.649 1.00 87.94 311 ASP A N 1
ATOM 2480 C CA . ASP A 1 311 ? -0.538 -15.396 26.024 1.00 87.94 311 ASP A CA 1
ATOM 2481 C C . ASP A 1 311 ? -1.722 -15.688 26.954 1.00 87.94 311 ASP A C 1
ATOM 2483 O O . ASP A 1 311 ? -1.867 -15.044 27.993 1.00 87.94 311 ASP A O 1
ATOM 2487 N N . ALA A 1 312 ? -2.497 -16.740 26.666 1.00 87.19 312 ALA A N 1
ATOM 2488 C CA . ALA A 1 312 ? -3.566 -17.203 27.546 1.00 87.19 312 ALA A CA 1
ATOM 2489 C C . ALA A 1 312 ? -3.043 -17.577 28.941 1.00 87.19 312 ALA A C 1
ATOM 2491 O O . ALA A 1 312 ? -3.632 -17.174 29.940 1.00 87.19 312 ALA A O 1
ATOM 2492 N N . ARG A 1 313 ? -1.909 -18.293 29.022 1.00 87.88 313 ARG A N 1
ATOM 2493 C CA . ARG A 1 313 ? -1.274 -18.649 30.303 1.00 87.88 313 ARG A CA 1
ATOM 2494 C C . ARG A 1 313 ? -0.861 -17.409 31.092 1.00 87.88 313 ARG A C 1
ATOM 2496 O O . ARG A 1 313 ? -1.181 -17.332 32.275 1.00 87.88 313 ARG A O 1
ATOM 2503 N N . LYS A 1 314 ? -0.215 -16.435 30.440 1.00 84.94 314 LYS A N 1
ATOM 2504 C CA . LYS A 1 314 ? 0.189 -15.163 31.063 1.00 84.94 314 LYS A CA 1
ATOM 2505 C C . LYS A 1 314 ? -1.012 -14.387 31.609 1.00 84.94 314 LYS A C 1
ATOM 2507 O O . LYS A 1 314 ? -0.948 -13.907 32.734 1.00 84.94 314 LYS A O 1
ATOM 2512 N N . ALA A 1 315 ? -2.112 -14.329 30.858 1.00 82.56 315 ALA A N 1
ATOM 2513 C CA . ALA A 1 315 ? -3.336 -13.651 31.284 1.00 82.56 315 ALA A CA 1
ATOM 2514 C C . ALA A 1 315 ? -3.980 -14.302 32.524 1.00 82.56 315 ALA A C 1
ATOM 2516 O O . ALA A 1 315 ? -4.499 -13.597 33.385 1.00 82.56 315 ALA A O 1
ATOM 2517 N N . THR A 1 316 ? -3.923 -15.633 32.652 1.00 79.50 316 THR A N 1
ATOM 2518 C CA . THR A 1 316 ? -4.365 -16.337 33.873 1.00 79.50 316 THR A CA 1
ATOM 2519 C C . THR A 1 316 ? -3.432 -16.163 35.068 1.00 79.50 316 THR A C 1
ATOM 2521 O O . THR A 1 316 ? -3.898 -16.298 36.187 1.00 79.50 316 THR A O 1
ATOM 2524 N N . SER A 1 317 ? -2.143 -15.884 34.862 1.00 70.62 317 SER A N 1
ATOM 2525 C CA . SER A 1 317 ? -1.182 -15.655 35.955 1.00 70.62 317 SER A CA 1
ATOM 2526 C C . SER A 1 317 ? -1.168 -14.214 36.478 1.00 70.62 317 SER A C 1
ATOM 2528 O O . SER A 1 317 ? -0.525 -13.949 37.486 1.00 70.62 317 SER A O 1
ATOM 2530 N N . GLN A 1 318 ? -1.826 -13.283 35.781 1.00 56.53 318 GLN A N 1
ATOM 2531 C CA . GLN A 1 318 ? -1.970 -11.874 36.177 1.00 56.53 318 GLN A CA 1
ATOM 2532 C C . GLN A 1 318 ? -3.325 -11.563 36.839 1.00 56.53 318 GLN A C 1
ATOM 2534 O O . GLN A 1 318 ? -3.574 -10.413 37.197 1.00 56.53 318 GLN A O 1
ATOM 2539 N N . LYS A 1 319 ? -4.194 -12.569 36.981 1.00 48.91 319 LYS A N 1
ATOM 2540 C CA . LYS A 1 319 ? -5.412 -12.525 37.800 1.00 48.91 319 LYS A CA 1
ATOM 2541 C C . LYS A 1 319 ? -5.167 -13.237 39.119 1.00 48.91 319 LYS A C 1
ATOM 2543 O O . LYS A 1 319 ? -5.761 -12.781 40.115 1.00 48.91 319 LYS A O 1
#